Protein AF-A0AA39E181-F1 (afdb_monomer)

Solvent-accessible surface area (backbone atoms only — not comparable to full-atom values): 14154 Å² total; per-residue (Å²): 108,72,71,53,55,56,52,51,44,70,76,67,60,62,89,62,74,51,42,81,80,65,65,47,71,63,52,49,54,54,51,50,49,51,33,47,77,70,71,38,46,68,66,57,42,90,81,57,74,79,84,78,76,92,54,98,82,58,49,72,66,55,53,51,51,52,53,50,49,55,51,41,42,53,51,46,31,51,54,56,43,68,35,32,26,71,75,54,27,68,72,47,66,86,56,86,49,40,39,60,54,52,51,54,48,48,64,52,38,52,53,50,52,52,50,50,52,54,49,51,53,49,52,60,70,69,50,70,53,59,88,93,48,72,62,67,66,54,50,50,56,54,50,52,51,50,51,55,36,38,76,74,71,46,76,75,55,62,63,57,52,40,52,48,54,57,69,31,50,37,78,92,42,51,69,58,46,50,58,56,72,72,48,91,73,86,56,53,69,68,55,48,52,53,53,51,51,56,50,53,54,50,55,56,55,72,70,53,78,90,80,84,77,78,83,85,79,80,83,78,84,80,84,80,89,83,78,91,84,82,91,134

Foldseek 3Di:
DVVVVVVVCVVPLDPQAADPLPLLVVSVVSLCVVCVVVVLNCLLPPPDDDLDDDDPPDDPVSVVVSVVNLVSQVVLLVSNLSSHDPVLNVVCVPPSGSNVSVVVSCVPRVVVLVVVLVVLVCCLQPQADDPVDDLLVSLVVSVVSQVVNVSSVNHDDQLRSLVSSLVRYDPVCVVVSVVVVPDPDRDGPVRSSVVSNVVSVVVVVVPDDPPPDDDDDDPDDDDDDDDDDDDD

Mean predicted aligned error: 12.22 Å

Radius of gyration: 36.48 Å; Cα contacts (8 Å, |Δi|>4): 134; chains: 1; bounding box: 120×34×115 Å

Organism: Vitis rotundifolia (NCBI:txid103349)

Sequence (232 aa):
MEGETIKIMNQDLVRLDRFDGSNFTRWQDKVRFLLTALKIFYILDPTLAPLPEPKENDTPQVVAARKKREEDELICRGHILNALSDRLYDLYTNTNSAREIWEALENKYKAEEEGTKKFLISQYIDFKFFDEKPLLPQIHELQVIVNKLKVLKIELPEAFQVGAIVAKLPSSWKGYRKRILHKSEDYSLEEIQKHLRIEEESRSRDKMPTQFQRPIILEVKITTTKRIPEII

InterPro domains:
  IPR061502 Copia/RE1/RE2-like, N-terminal domain [PF14223] (31-207)

pLDDT: mean 84.15, std 18.33, range [35.72, 98.06]

Nearest PDB structures (foldseek):
  7nlg-assembly2_C-2  TM=7.852E-01  e=4.392E-01  Saccharomyces cerevisiae
  7nli-assembly1_B  TM=7.822E-01  e=4.609E-01  Saccharomyces cerevisiae
  8umx-assembly1_B  TM=1.551E-01  e=6.587E+00  Salmonella enterica subsp. enterica serovar Typhimurium

Secondary structure (DSSP, 8-state):
-HHHHHHHHHHHS--PPPB-SS-HHHHHHHHHHHHHHTT-GGGG-TTPPPPPPP-TT--HHHHHHHHHHHHHHHHHHHHHHHTB-HHHHHHHTT---HHHHHHHHIIIIIHHHHHHHHHHHHHHHH----TTS-HHHHHHHHHHHHHHHHHTT-PPPHHHHHHHHHHHS-GGGHHHHHHHHT--PPPPHHHHHHHHHHHHHHHHHHTS---S--------------------

Structure (mmCIF, N/CA/C/O backbone):
data_AF-A0AA39E181-F1
#
_entry.id   AF-A0AA39E181-F1
#
loop_
_atom_site.group_PDB
_atom_site.id
_atom_site.type_symbol
_atom_site.label_atom_id
_atom_site.label_alt_id
_atom_site.label_comp_id
_atom_site.label_asym_id
_atom_site.label_entity_id
_atom_site.label_seq_id
_atom_site.pdbx_PDB_ins_code
_atom_site.Cartn_x
_atom_site.Cartn_y
_atom_site.Cartn_z
_atom_site.occupancy
_atom_site.B_iso_or_equiv
_atom_site.auth_seq_id
_atom_site.auth_comp_id
_atom_site.auth_asym_id
_atom_site.auth_atom_id
_atom_site.pdbx_PDB_model_num
ATOM 1 N N . MET A 1 1 ? 1.487 -16.194 37.791 1.00 42.16 1 MET A N 1
ATOM 2 C CA . MET A 1 1 ? 2.204 -16.336 36.507 1.00 42.16 1 MET A CA 1
ATOM 3 C C . MET A 1 1 ? 1.451 -15.687 35.348 1.00 42.16 1 MET A C 1
ATOM 5 O O . MET A 1 1 ? 2.025 -14.779 34.778 1.00 42.16 1 MET A O 1
ATOM 9 N N . GLU A 1 2 ? 0.179 -16.003 35.054 1.00 40.75 2 GLU A N 1
ATOM 10 C CA . GLU A 1 2 ? -0.572 -15.336 33.954 1.00 40.75 2 GLU A CA 1
ATOM 11 C C . GLU A 1 2 ? -0.627 -13.797 34.056 1.00 40.75 2 GLU A C 1
ATOM 13 O O . GLU A 1 2 ? -0.451 -13.103 33.058 1.00 40.75 2 GLU A O 1
ATOM 18 N N . GLY A 1 3 ? -0.798 -13.244 35.263 1.00 39.47 3 GLY A N 1
ATOM 19 C CA . GLY A 1 3 ? -0.835 -11.789 35.472 1.00 39.47 3 GLY A CA 1
ATOM 20 C C . GLY A 1 3 ? 0.506 -11.069 35.260 1.00 39.47 3 GLY A C 1
ATOM 21 O O . GLY A 1 3 ? 0.514 -9.894 34.902 1.00 39.47 3 GLY A O 1
ATOM 22 N N . GLU A 1 4 ? 1.637 -11.760 35.439 1.00 36.16 4 GLU A N 1
ATOM 23 C CA . GLU A 1 4 ? 2.970 -11.221 35.128 1.00 36.16 4 GLU A CA 1
ATOM 24 C C . GLU A 1 4 ? 3.263 -11.316 33.632 1.00 36.16 4 GLU A C 1
ATOM 26 O O . GLU A 1 4 ? 3.779 -10.363 33.058 1.00 36.16 4 GLU A O 1
ATOM 31 N N . THR A 1 5 ? 2.843 -12.398 32.971 1.00 42.62 5 THR A N 1
ATOM 32 C CA . THR A 1 5 ? 2.970 -12.546 31.514 1.00 42.62 5 THR A CA 1
ATOM 33 C C . THR A 1 5 ? 2.171 -11.470 30.769 1.00 42.62 5 THR A C 1
ATOM 35 O O . THR A 1 5 ? 2.684 -10.871 29.830 1.00 42.62 5 THR A O 1
ATOM 38 N N . ILE A 1 6 ? 0.959 -11.140 31.236 1.00 49.00 6 ILE A N 1
ATOM 39 C CA . ILE A 1 6 ? 0.136 -10.050 30.677 1.00 49.00 6 ILE A CA 1
ATOM 40 C C . ILE A 1 6 ? 0.771 -8.667 30.933 1.00 49.00 6 ILE A C 1
ATOM 42 O O . ILE A 1 6 ? 0.729 -7.797 30.062 1.00 49.00 6 ILE A O 1
ATOM 46 N N . LYS A 1 7 ? 1.401 -8.453 32.099 1.00 47.28 7 LYS A N 1
ATOM 47 C CA . LYS A 1 7 ? 2.113 -7.198 32.416 1.00 47.28 7 LYS A CA 1
ATOM 48 C C . LYS A 1 7 ? 3.359 -6.991 31.554 1.00 47.28 7 LYS A C 1
ATOM 50 O O . LYS A 1 7 ? 3.580 -5.877 31.090 1.00 47.28 7 LYS A O 1
ATOM 55 N N . ILE A 1 8 ? 4.133 -8.052 31.328 1.00 46.06 8 ILE A N 1
ATOM 56 C CA . ILE A 1 8 ? 5.345 -8.022 30.496 1.00 46.06 8 ILE A CA 1
ATOM 57 C C . ILE A 1 8 ? 4.969 -7.819 29.023 1.00 46.06 8 ILE A C 1
ATOM 59 O O . ILE A 1 8 ? 5.587 -7.008 28.340 1.00 46.06 8 ILE A O 1
ATOM 63 N N . MET A 1 9 ? 3.884 -8.447 28.550 1.00 45.81 9 MET A N 1
ATOM 64 C CA . MET A 1 9 ? 3.371 -8.187 27.202 1.00 45.81 9 MET A CA 1
ATOM 65 C C . MET A 1 9 ? 2.967 -6.716 27.024 1.00 45.81 9 MET A C 1
ATOM 67 O O . MET A 1 9 ? 3.319 -6.133 26.015 1.00 45.81 9 MET A O 1
ATOM 71 N N . ASN A 1 10 ? 2.323 -6.059 27.991 1.00 48.97 10 ASN A N 1
ATOM 72 C CA . ASN A 1 10 ? 1.925 -4.650 27.837 1.00 48.97 10 ASN A CA 1
ATOM 73 C C . ASN A 1 10 ? 3.083 -3.629 27.831 1.00 48.97 10 ASN A C 1
ATOM 75 O O . ASN A 1 10 ? 2.898 -2.540 27.291 1.00 48.97 10 ASN A O 1
ATOM 79 N N . GLN A 1 11 ? 4.247 -3.935 28.417 1.00 47.41 11 GLN A N 1
ATOM 80 C CA . GLN A 1 11 ? 5.408 -3.028 28.389 1.00 47.41 11 GLN A CA 1
ATOM 81 C C . GLN A 1 11 ? 6.277 -3.202 27.132 1.00 47.41 11 GLN A C 1
ATOM 83 O O . GLN A 1 11 ? 6.825 -2.209 26.654 1.00 47.41 11 GLN A O 1
ATOM 88 N N . ASP A 1 12 ? 6.326 -4.414 26.562 1.00 45.22 12 ASP A N 1
ATOM 89 C CA . ASP A 1 12 ? 7.155 -4.753 25.391 1.00 45.22 12 ASP A CA 1
ATOM 90 C C . ASP A 1 12 ? 6.357 -5.059 24.106 1.00 45.22 12 ASP A C 1
ATOM 92 O O . ASP A 1 12 ? 6.952 -5.358 23.065 1.00 45.22 12 ASP A O 1
ATOM 96 N N . LEU A 1 13 ? 5.018 -4.972 24.122 1.00 48.22 13 LEU A N 1
ATOM 97 C CA . LEU A 1 13 ? 4.185 -5.027 22.914 1.00 48.22 13 LEU A CA 1
ATOM 98 C C . LEU A 1 13 ? 4.482 -3.791 22.068 1.00 48.22 13 LEU A C 1
ATOM 100 O O . LEU A 1 13 ? 3.847 -2.752 22.216 1.00 48.22 13 LEU A O 1
ATOM 104 N N . VAL A 1 14 ? 5.490 -3.956 21.207 1.00 54.66 14 VAL A N 1
ATOM 105 C CA . VAL A 1 14 ? 5.758 -3.265 19.947 1.00 54.66 14 VAL A CA 1
ATOM 106 C C . VAL A 1 14 ? 5.274 -1.829 19.996 1.00 54.66 14 VAL A C 1
ATOM 108 O O . VAL A 1 14 ? 4.099 -1.576 19.754 1.00 54.66 14 VAL A O 1
ATOM 111 N N . ARG A 1 15 ? 6.181 -0.881 20.255 1.00 62.12 15 ARG A N 1
ATOM 112 C CA . ARG A 1 15 ? 5.928 0.541 20.005 1.00 62.12 15 ARG A CA 1
ATOM 113 C C . ARG A 1 15 ? 5.431 0.659 18.561 1.00 62.12 15 ARG A C 1
ATOM 115 O O . ARG A 1 15 ? 6.224 0.597 17.625 1.00 62.12 15 ARG A O 1
ATOM 122 N N . LEU A 1 16 ? 4.112 0.669 18.386 1.00 69.88 16 LEU A N 1
ATOM 123 C CA . LEU A 1 16 ? 3.495 0.638 17.074 1.00 69.88 16 LEU A CA 1
ATOM 124 C C . LEU A 1 16 ? 3.893 1.940 16.402 1.00 69.88 16 LEU A C 1
ATOM 126 O O . LEU A 1 16 ? 3.717 3.014 16.981 1.00 69.88 16 LEU A O 1
ATOM 130 N N . ASP A 1 17 ? 4.458 1.838 15.202 1.00 79.62 17 ASP A N 1
ATOM 131 C CA . ASP A 1 17 ? 4.679 3.020 14.383 1.00 79.62 17 ASP A CA 1
ATOM 132 C C . ASP A 1 17 ? 3.331 3.726 14.228 1.00 79.62 17 ASP A C 1
ATOM 134 O O . ASP A 1 17 ? 2.338 3.107 13.826 1.00 79.62 17 ASP A O 1
ATOM 138 N N . ARG A 1 18 ? 3.293 5.008 14.595 1.00 90.69 18 ARG A N 1
ATOM 139 C CA . ARG A 1 18 ? 2.082 5.815 14.478 1.00 90.69 18 ARG A CA 1
ATOM 140 C C . ARG A 1 18 ? 1.705 5.944 13.008 1.00 90.69 18 ARG A C 1
ATOM 142 O O . ARG A 1 18 ? 2.554 6.236 12.169 1.00 90.69 18 ARG A O 1
ATOM 149 N N . PHE A 1 19 ? 0.428 5.761 12.706 1.00 93.88 19 PHE A N 1
ATOM 150 C CA . PHE A 1 19 ? -0.098 5.903 11.360 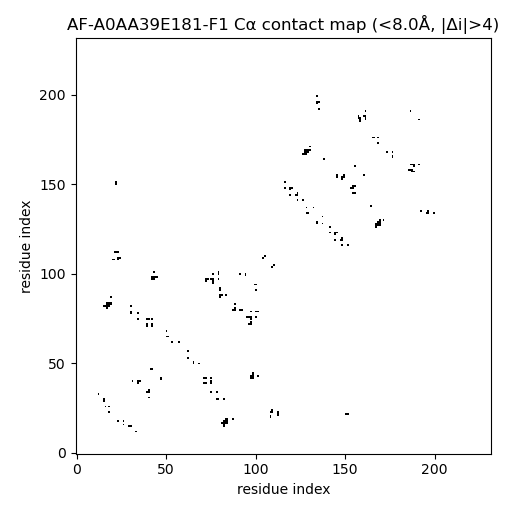1.00 93.88 19 PHE A CA 1
ATOM 151 C C . PHE A 1 19 ? -0.108 7.362 10.923 1.00 93.88 19 PHE A C 1
ATOM 153 O O . PHE A 1 19 ? -0.790 8.204 11.510 1.00 93.88 19 PHE A O 1
ATOM 160 N N . ASP A 1 20 ? 0.623 7.653 9.857 1.00 90.25 20 ASP A N 1
ATOM 161 C CA . ASP A 1 20 ? 0.745 8.980 9.257 1.00 90.25 20 ASP A CA 1
ATOM 162 C C . ASP A 1 20 ? -0.095 9.147 7.977 1.00 90.25 20 ASP A C 1
ATOM 164 O O . ASP A 1 20 ? -0.099 10.219 7.375 1.00 90.25 20 ASP A O 1
ATOM 168 N N . GLY A 1 21 ? -0.831 8.106 7.573 1.00 89.12 21 GLY A N 1
ATOM 169 C CA . GLY A 1 21 ? -1.578 8.052 6.316 1.00 89.12 21 GLY A CA 1
ATOM 170 C C . GLY A 1 21 ? -0.976 7.115 5.265 1.00 89.12 21 GLY A C 1
ATOM 171 O O . GLY A 1 21 ? -1.636 6.840 4.267 1.00 89.12 21 GLY A O 1
ATOM 172 N N . SER A 1 22 ? 0.236 6.591 5.475 1.00 85.69 22 SER A N 1
ATOM 173 C CA . SER A 1 22 ? 0.915 5.698 4.526 1.00 85.69 22 SER A CA 1
ATOM 174 C C . SER A 1 22 ? 0.922 4.237 4.985 1.00 85.69 22 SER A C 1
ATOM 176 O O . SER A 1 22 ? 0.957 3.944 6.177 1.00 85.69 22 SER A O 1
ATOM 178 N N . ASN A 1 23 ? 0.978 3.299 4.030 1.00 85.06 23 ASN A N 1
ATOM 179 C CA . ASN A 1 23 ? 1.068 1.851 4.287 1.00 85.06 23 ASN A CA 1
ATOM 180 C C . ASN A 1 23 ? -0.053 1.321 5.200 1.00 85.06 23 ASN A C 1
ATOM 182 O O . ASN A 1 23 ? 0.207 0.557 6.139 1.00 85.06 23 ASN A O 1
ATOM 186 N N . PHE A 1 24 ? -1.291 1.740 4.928 1.00 91.00 24 PHE A N 1
ATOM 187 C CA . PHE A 1 24 ? -2.456 1.448 5.756 1.00 91.00 24 PHE A CA 1
ATOM 188 C C . PHE A 1 24 ? -2.612 -0.043 6.039 1.00 91.00 24 PHE A C 1
ATOM 190 O O . PHE A 1 24 ? -2.780 -0.410 7.196 1.00 91.00 24 PHE A O 1
ATOM 197 N N . THR A 1 25 ? -2.452 -0.907 5.030 1.00 89.12 25 THR A N 1
ATOM 198 C CA . THR A 1 25 ? -2.600 -2.362 5.212 1.00 89.12 25 THR A CA 1
ATOM 199 C C . THR A 1 25 ? -1.638 -2.896 6.281 1.00 89.12 25 THR A C 1
ATOM 201 O O . THR A 1 25 ? -2.032 -3.649 7.167 1.00 89.12 25 THR A O 1
ATOM 204 N N . ARG A 1 26 ? -0.375 -2.441 6.276 1.00 87.81 26 ARG A N 1
ATOM 205 C CA . ARG A 1 26 ? 0.625 -2.875 7.266 1.00 87.81 26 ARG A CA 1
ATOM 206 C C . ARG A 1 26 ? 0.290 -2.368 8.666 1.00 87.81 26 ARG A C 1
ATOM 208 O O . ARG A 1 26 ? 0.447 -3.110 9.632 1.00 87.81 26 ARG A O 1
ATOM 215 N N . TRP A 1 27 ? -0.088 -1.097 8.787 1.00 92.69 27 TRP A N 1
ATOM 216 C CA . TRP A 1 27 ? -0.489 -0.535 10.075 1.00 92.69 27 TRP A CA 1
ATOM 217 C C . TRP A 1 27 ? -1.713 -1.274 10.628 1.00 92.69 27 TRP A C 1
ATOM 219 O O . TRP A 1 27 ? -1.715 -1.695 11.785 1.00 92.69 27 TRP A O 1
ATOM 229 N N . GLN A 1 28 ? -2.701 -1.513 9.769 1.00 93.38 28 GLN A N 1
ATOM 230 C CA . GLN A 1 28 ? -3.943 -2.185 10.105 1.00 93.38 28 GLN A CA 1
ATOM 231 C C . GLN A 1 28 ? -3.692 -3.602 10.631 1.00 93.38 28 GLN A C 1
ATOM 233 O O . GLN A 1 28 ? -4.223 -3.962 11.681 1.00 93.38 28 GLN A O 1
ATOM 238 N N . ASP A 1 29 ? -2.840 -4.382 9.959 1.00 91.75 29 ASP A N 1
ATOM 239 C CA . ASP A 1 29 ? -2.466 -5.732 10.395 1.00 91.75 29 ASP A CA 1
ATOM 240 C C . ASP A 1 29 ? -1.826 -5.726 11.790 1.00 91.75 29 ASP A C 1
ATOM 242 O O . ASP A 1 29 ? -2.159 -6.559 12.637 1.00 91.75 29 ASP A O 1
ATOM 246 N N . LYS A 1 30 ? -0.941 -4.755 12.063 1.00 92.25 30 LYS A N 1
ATOM 247 C CA . LYS A 1 30 ? -0.288 -4.620 13.372 1.00 92.25 30 LYS A CA 1
ATOM 248 C C . LYS A 1 30 ? -1.292 -4.284 14.485 1.00 92.25 30 LYS A C 1
ATOM 250 O O . LYS A 1 30 ? -1.241 -4.89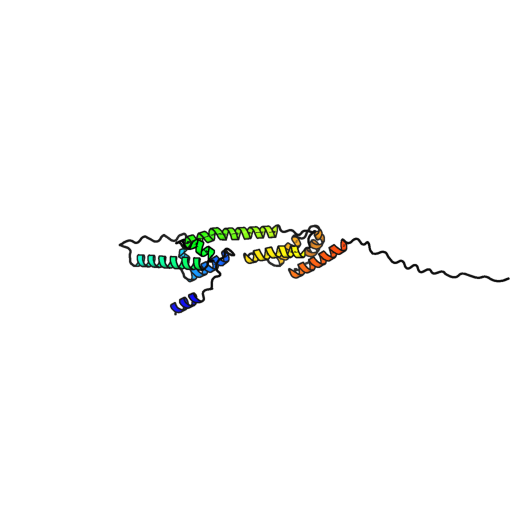9 15.550 1.00 92.25 30 LYS A O 1
ATOM 255 N N . VAL A 1 31 ? -2.211 -3.342 14.253 1.00 94.31 31 VAL A N 1
ATOM 256 C CA . VAL A 1 31 ? -3.240 -2.977 15.247 1.00 94.31 31 VAL A CA 1
ATOM 257 C C . VAL A 1 31 ? -4.227 -4.124 15.447 1.00 94.31 31 VAL A C 1
ATOM 259 O O . VAL A 1 31 ? -4.547 -4.468 16.583 1.00 94.31 31 VAL A O 1
ATOM 262 N N . ARG A 1 32 ? -4.658 -4.784 14.367 1.00 94.56 32 ARG A N 1
ATOM 263 C CA . ARG A 1 32 ? -5.523 -5.968 14.434 1.00 94.56 32 ARG A CA 1
ATOM 264 C C . ARG A 1 32 ? -4.892 -7.078 15.268 1.00 94.56 32 ARG A C 1
ATOM 266 O O . ARG A 1 32 ? -5.574 -7.661 16.112 1.00 94.56 32 ARG A O 1
ATOM 273 N N . PHE A 1 33 ? -3.604 -7.352 15.065 1.00 93.00 33 PHE A N 1
ATOM 274 C CA . PHE A 1 33 ? -2.858 -8.318 15.868 1.00 93.00 33 PHE A CA 1
ATOM 275 C C . PHE A 1 33 ? -2.865 -7.940 17.357 1.00 93.00 33 PHE A C 1
ATOM 277 O O . PHE A 1 33 ? -3.215 -8.778 18.188 1.00 93.00 33 PHE A O 1
ATOM 284 N N . LEU A 1 34 ? -2.573 -6.677 17.691 1.00 93.00 34 LEU A N 1
ATOM 285 C CA . LEU A 1 34 ? -2.600 -6.180 19.071 1.00 93.00 34 LEU A CA 1
ATOM 286 C C . LEU A 1 34 ? -3.983 -6.351 19.722 1.00 93.00 34 LEU A C 1
ATOM 288 O O . LEU A 1 34 ? -4.095 -6.953 20.788 1.00 93.00 34 LEU A O 1
ATOM 292 N N . LEU A 1 35 ? -5.049 -5.877 19.070 1.00 94.88 35 LEU A N 1
ATOM 293 C CA . LEU A 1 35 ? -6.419 -5.981 19.589 1.00 94.88 35 LEU A CA 1
ATOM 294 C C . LEU A 1 35 ? -6.868 -7.443 19.748 1.00 94.88 35 LEU A C 1
ATOM 296 O O . LEU A 1 35 ? -7.619 -7.773 20.668 1.00 94.88 35 LEU A O 1
ATOM 300 N N . THR A 1 36 ? -6.397 -8.332 18.868 1.00 94.19 36 THR A N 1
ATOM 301 C CA . THR A 1 36 ? -6.663 -9.776 18.954 1.00 94.19 36 THR A CA 1
ATOM 302 C C . THR A 1 36 ? -5.933 -10.396 20.144 1.00 94.19 36 THR A C 1
ATOM 304 O O . THR A 1 36 ? -6.542 -11.153 20.898 1.00 94.19 36 THR A O 1
ATOM 307 N N . ALA A 1 37 ? -4.663 -10.039 20.367 1.00 93.12 37 ALA A N 1
ATOM 308 C CA . ALA A 1 37 ? -3.884 -10.499 21.519 1.00 93.12 37 ALA A CA 1
ATOM 309 C C . ALA A 1 37 ? -4.510 -10.055 22.853 1.00 93.12 37 ALA A C 1
ATOM 311 O O . ALA A 1 37 ? -4.530 -10.821 23.816 1.00 93.12 37 ALA A O 1
ATOM 312 N N . LEU A 1 38 ? -5.098 -8.856 22.879 1.00 91.81 38 LEU A N 1
ATOM 313 C CA . LEU A 1 38 ? -5.852 -8.319 24.014 1.00 91.81 38 LEU A CA 1
ATOM 314 C C . LEU A 1 38 ? -7.277 -8.890 24.138 1.00 91.81 38 LEU A C 1
ATOM 316 O O . LEU A 1 38 ? -7.965 -8.591 25.108 1.00 91.81 38 LEU A O 1
ATOM 320 N N . LYS A 1 39 ? -7.722 -9.731 23.192 1.00 95.44 39 LYS A N 1
ATOM 321 C CA . LYS A 1 39 ? -9.073 -10.324 23.128 1.00 95.44 39 LYS A CA 1
ATOM 322 C C . LYS A 1 39 ? -10.215 -9.300 23.043 1.00 95.44 39 LYS A C 1
ATOM 324 O O . LYS A 1 39 ? -11.341 -9.615 23.415 1.00 95.44 39 LYS A O 1
ATOM 329 N N . ILE A 1 40 ? -9.945 -8.114 22.499 1.00 96.44 40 ILE A N 1
ATOM 330 C CA . ILE A 1 40 ? -10.920 -7.018 22.335 1.00 96.44 40 ILE A CA 1
ATOM 331 C C . ILE A 1 40 ? -11.230 -6.701 20.867 1.00 96.44 40 ILE A C 1
ATOM 333 O O . ILE A 1 40 ? -12.053 -5.840 20.586 1.00 96.44 40 ILE A O 1
ATOM 337 N N . PHE A 1 41 ? -10.617 -7.405 19.907 1.00 96.31 41 PHE A N 1
ATOM 338 C CA . PHE A 1 41 ? -10.880 -7.188 18.474 1.00 96.31 41 PHE A CA 1
ATOM 339 C C . PHE A 1 41 ? -12.362 -7.354 18.092 1.00 96.31 41 PHE A C 1
ATOM 341 O O . PHE A 1 41 ? -12.822 -6.721 17.148 1.00 96.31 41 PHE A O 1
ATOM 348 N N . TYR A 1 42 ? -13.121 -8.150 18.853 1.00 96.00 42 TYR A N 1
ATOM 349 C CA . TYR A 1 42 ? -14.560 -8.342 18.651 1.00 96.00 42 TYR A CA 1
ATOM 350 C C . TYR A 1 42 ? -15.376 -7.039 18.743 1.00 96.00 42 TYR A C 1
ATOM 352 O O . TYR A 1 42 ? -16.473 -6.979 18.201 1.00 96.00 42 TYR A O 1
ATOM 360 N N . ILE A 1 43 ? -14.848 -5.994 19.392 1.00 96.38 43 ILE A N 1
ATOM 361 C CA . ILE A 1 43 ? -15.473 -4.665 19.462 1.00 96.38 43 ILE A CA 1
ATOM 362 C C . ILE A 1 43 ? -15.667 -4.051 18.068 1.00 96.38 43 ILE A C 1
ATOM 364 O O . ILE A 1 43 ? -16.624 -3.317 17.835 1.00 96.38 43 ILE A O 1
ATOM 368 N N . LEU A 1 44 ? -14.783 -4.382 17.126 1.00 96.56 44 LEU A N 1
ATOM 369 C CA . LEU A 1 44 ? -14.829 -3.879 15.754 1.00 96.56 44 LEU A CA 1
ATOM 370 C C . LEU A 1 44 ? -15.749 -4.700 14.840 1.00 96.56 44 LEU A C 1
ATOM 372 O O . LEU A 1 44 ? -15.844 -4.401 13.652 1.00 96.56 44 LEU A O 1
ATOM 376 N N . ASP A 1 45 ? -16.404 -5.743 15.358 1.00 94.38 45 ASP A N 1
ATOM 377 C CA . ASP A 1 45 ? -17.302 -6.583 14.572 1.00 94.38 45 ASP A CA 1
ATOM 378 C C . ASP A 1 45 ? -18.563 -5.790 14.166 1.00 94.38 45 ASP A C 1
ATOM 380 O O . ASP A 1 45 ? -19.291 -5.305 15.039 1.00 94.38 45 ASP A O 1
ATOM 384 N N . PRO A 1 46 ? -18.870 -5.664 12.860 1.00 91.19 46 PRO A N 1
ATOM 385 C CA . PRO A 1 46 ? -20.057 -4.946 12.392 1.00 91.19 46 PRO A CA 1
ATOM 386 C C . PRO A 1 46 ? -21.375 -5.609 12.818 1.00 91.19 46 PRO A C 1
ATOM 388 O O . PRO A 1 46 ? -22.425 -4.972 12.783 1.00 91.19 46 PRO A O 1
ATOM 391 N N . THR A 1 47 ? -21.340 -6.882 13.215 1.00 92.12 47 THR A N 1
ATOM 392 C CA . THR A 1 47 ? -22.503 -7.642 13.690 1.00 92.12 47 THR A CA 1
ATOM 393 C C . THR A 1 47 ? -22.675 -7.592 15.207 1.00 92.12 47 THR A C 1
ATOM 395 O O . THR A 1 47 ? -23.627 -8.167 15.741 1.00 92.12 47 THR A O 1
ATOM 398 N N . LEU A 1 48 ? -21.786 -6.890 15.920 1.00 90.88 48 LEU A N 1
ATOM 399 C CA . LEU A 1 48 ? -21.856 -6.773 17.368 1.00 90.88 48 LEU A CA 1
ATOM 400 C C . LEU A 1 48 ? -23.141 -6.046 17.781 1.00 90.88 48 LEU A C 1
ATOM 402 O O . LEU A 1 48 ? -23.338 -4.866 17.488 1.00 90.88 48 LEU A O 1
ATOM 406 N N . ALA A 1 49 ? -24.009 -6.751 18.508 1.00 86.88 49 ALA A N 1
ATOM 407 C CA . ALA A 1 49 ? -25.270 -6.195 18.989 1.00 86.88 49 ALA A CA 1
ATOM 408 C C . ALA A 1 49 ? -25.035 -4.908 19.805 1.00 86.88 49 ALA A C 1
ATOM 410 O O . ALA A 1 49 ? -24.040 -4.836 20.525 1.00 86.88 49 ALA A O 1
ATOM 411 N N . PRO A 1 50 ? -25.921 -3.899 19.765 1.00 82.81 50 PRO A N 1
ATOM 412 C CA . PRO A 1 50 ? -25.806 -2.705 20.606 1.00 82.81 50 PRO A CA 1
ATOM 413 C C . PRO A 1 50 ? -25.755 -3.040 22.101 1.00 82.81 50 PRO A C 1
ATOM 415 O O . PRO A 1 50 ? -26.192 -4.111 22.527 1.00 82.81 50 PRO A O 1
ATOM 418 N N . LEU A 1 51 ? -25.194 -2.141 22.911 1.00 78.75 51 LEU A N 1
ATOM 419 C CA . LEU A 1 51 ? -25.247 -2.292 24.365 1.00 78.75 51 LEU A CA 1
ATOM 420 C C . LEU A 1 51 ? -26.715 -2.192 24.810 1.00 78.75 51 LEU A C 1
ATOM 422 O O . LEU A 1 51 ? -27.362 -1.196 24.491 1.00 78.75 51 LEU A O 1
ATOM 426 N N . PRO A 1 52 ? -27.268 -3.197 25.515 1.00 77.88 52 PRO A N 1
ATOM 427 C CA . PRO A 1 52 ? -28.629 -3.099 26.019 1.00 77.88 52 PRO A CA 1
ATOM 428 C C . PRO A 1 52 ? -28.700 -2.009 27.090 1.00 77.88 52 PRO A C 1
ATOM 430 O O . PRO A 1 52 ? -27.858 -1.975 27.995 1.00 77.88 52 PRO A O 1
ATOM 433 N N . GLU A 1 53 ? -29.720 -1.154 27.013 1.00 84.00 53 GLU A N 1
ATOM 434 C CA . GLU A 1 53 ? -29.958 -0.104 28.007 1.00 84.00 53 GLU A CA 1
ATOM 435 C C . GLU A 1 53 ? -30.093 -0.693 29.421 1.00 84.00 53 GLU A C 1
ATOM 437 O O . GLU A 1 53 ? -30.619 -1.804 29.565 1.00 84.00 53 GLU A O 1
ATOM 442 N N . PRO A 1 54 ? -29.610 0.009 30.464 1.00 86.94 54 PRO A N 1
ATOM 443 C CA . PRO A 1 54 ? -29.802 -0.402 31.849 1.00 86.94 54 PRO A CA 1
ATOM 444 C C . PRO A 1 54 ? -31.277 -0.565 32.204 1.00 86.94 54 PRO A C 1
ATOM 446 O O . PRO A 1 54 ? -32.073 0.349 31.998 1.00 86.94 54 PRO A O 1
ATOM 449 N N . LYS A 1 55 ? -31.632 -1.718 32.776 1.00 88.56 55 LYS A N 1
ATOM 450 C CA . LYS A 1 55 ? -32.972 -1.986 33.311 1.00 88.56 55 LYS A CA 1
ATOM 451 C C . LYS A 1 55 ? -32.884 -2.291 34.800 1.00 88.56 55 LYS A C 1
ATOM 453 O O . LYS A 1 55 ? -31.934 -2.927 35.248 1.00 88.56 55 LYS A O 1
ATOM 458 N N . GLU A 1 56 ? -33.897 -1.883 35.566 1.00 80.38 56 GLU A N 1
ATOM 459 C CA . GLU A 1 56 ? -33.956 -2.127 37.020 1.00 80.38 56 GLU A CA 1
ATOM 460 C C . GLU A 1 56 ? -33.900 -3.617 37.390 1.00 80.38 56 GLU A C 1
ATOM 462 O O . GLU A 1 56 ? -33.445 -3.969 38.474 1.00 80.38 56 GLU A O 1
ATOM 467 N N . ASN A 1 57 ? -34.338 -4.498 36.489 1.00 88.31 57 ASN A N 1
ATOM 468 C CA . ASN A 1 57 ? -34.370 -5.946 36.677 1.00 88.31 57 ASN A CA 1
ATOM 469 C C . ASN A 1 57 ? -33.217 -6.690 35.979 1.00 88.31 57 ASN A C 1
ATOM 471 O O . ASN A 1 57 ? -33.300 -7.910 35.810 1.00 88.31 57 ASN A O 1
ATOM 475 N N . ASP A 1 58 ? -32.161 -5.987 35.556 1.00 89.38 58 ASP A N 1
ATOM 476 C CA . ASP A 1 58 ? -30.977 -6.628 34.985 1.00 89.38 58 ASP A CA 1
ATOM 477 C C . ASP A 1 58 ? -30.329 -7.569 36.006 1.00 89.38 58 ASP A C 1
ATOM 479 O O . ASP A 1 58 ? -30.099 -7.224 37.168 1.00 89.38 58 ASP A O 1
ATOM 483 N N . THR A 1 59 ? -29.982 -8.776 35.563 1.00 90.56 59 THR A N 1
ATOM 484 C CA . THR A 1 59 ? -29.230 -9.694 36.415 1.00 90.56 59 THR A CA 1
ATOM 485 C C . THR A 1 59 ? -27.800 -9.175 36.622 1.00 90.56 59 THR A C 1
ATOM 487 O O . THR A 1 59 ? -27.257 -8.484 35.750 1.00 90.56 59 THR A O 1
ATOM 490 N N . PRO A 1 60 ? -27.119 -9.546 37.724 1.00 90.56 60 PRO A N 1
ATOM 491 C CA . PRO A 1 60 ? -25.721 -9.169 37.944 1.00 90.56 60 PRO A CA 1
ATOM 492 C C . PRO A 1 60 ? -24.794 -9.529 36.772 1.00 90.56 60 PRO A C 1
ATOM 494 O O . PRO A 1 60 ? -23.839 -8.810 36.489 1.00 90.56 60 PRO A O 1
ATOM 497 N N . GLN A 1 61 ? -25.092 -10.618 36.054 1.00 89.19 61 GLN A N 1
ATOM 498 C CA . GLN A 1 61 ? -24.351 -11.045 34.868 1.00 89.19 61 GLN A CA 1
ATOM 499 C C . GLN A 1 61 ? -24.509 -10.062 33.700 1.00 89.19 61 GLN A C 1
ATOM 501 O O . GLN A 1 61 ? -23.523 -9.767 33.028 1.00 89.19 61 GLN A O 1
ATOM 506 N N . VAL A 1 62 ? -25.717 -9.532 33.472 1.00 88.25 62 VAL A N 1
ATOM 507 C CA . VAL A 1 62 ? -25.977 -8.531 32.421 1.00 88.25 62 VAL A CA 1
ATOM 508 C C . VAL A 1 62 ? -25.251 -7.225 32.740 1.00 88.25 62 VAL A C 1
ATOM 510 O O . VAL A 1 62 ? -24.584 -6.669 31.869 1.00 88.25 62 VAL A O 1
ATOM 513 N N . VAL A 1 63 ? -25.301 -6.777 33.998 1.00 89.88 63 VAL A N 1
ATOM 514 C CA . VAL A 1 63 ? -24.587 -5.571 34.449 1.00 89.88 63 VAL A CA 1
ATOM 515 C C . VAL A 1 63 ? -23.071 -5.730 34.284 1.00 89.88 63 VAL A C 1
ATOM 517 O O . VAL A 1 63 ? -22.412 -4.837 33.751 1.00 89.88 63 VAL A O 1
ATOM 520 N N . ALA A 1 64 ? -22.510 -6.876 34.684 1.00 91.06 64 ALA A N 1
ATOM 521 C CA . ALA A 1 64 ? -21.082 -7.155 34.535 1.00 91.06 64 ALA A CA 1
ATOM 522 C C . ALA A 1 64 ? -20.649 -7.226 33.061 1.00 91.06 64 ALA A C 1
ATOM 524 O O . ALA A 1 64 ? -19.602 -6.688 32.703 1.00 91.06 64 ALA A O 1
ATOM 525 N N . ALA A 1 65 ? -21.457 -7.850 32.197 1.00 90.31 65 ALA A N 1
ATOM 526 C CA . ALA A 1 65 ? -21.188 -7.915 30.763 1.00 90.31 65 ALA A CA 1
ATOM 527 C C . ALA A 1 65 ? -21.232 -6.528 30.101 1.00 90.31 65 ALA A C 1
ATOM 529 O O . ALA A 1 65 ? -20.357 -6.219 29.293 1.00 90.31 65 ALA A O 1
ATOM 530 N N . ARG A 1 66 ? -22.203 -5.680 30.476 1.00 91.50 66 ARG A N 1
ATOM 531 C CA . ARG A 1 66 ? -22.295 -4.284 30.017 1.00 91.50 66 ARG A CA 1
ATOM 532 C C . ARG A 1 66 ? -21.038 -3.505 30.396 1.00 91.50 66 ARG A C 1
ATOM 534 O O . ARG A 1 66 ? -20.375 -2.973 29.514 1.00 91.50 66 ARG A O 1
ATOM 541 N N . LYS A 1 67 ? -20.668 -3.524 31.681 1.00 92.12 67 LYS A N 1
ATOM 542 C CA . LYS A 1 67 ? -19.481 -2.825 32.189 1.00 92.12 67 LYS A CA 1
ATOM 543 C C . LYS A 1 67 ? -18.200 -3.292 31.498 1.00 92.12 67 LYS A C 1
ATOM 545 O O . LYS A 1 67 ? -17.408 -2.472 31.052 1.00 92.12 67 LYS A O 1
ATOM 550 N N . LYS A 1 68 ? -18.019 -4.609 31.355 1.00 93.19 68 LYS A N 1
ATOM 551 C CA . LYS A 1 68 ? -16.868 -5.170 30.639 1.00 93.19 68 LYS A CA 1
ATOM 552 C C . LYS A 1 68 ? -16.804 -4.660 29.201 1.00 93.19 68 LYS A C 1
ATOM 554 O O . LYS A 1 68 ? -15.733 -4.329 28.714 1.00 93.19 68 LYS A O 1
ATOM 559 N N . ARG A 1 69 ? -17.942 -4.601 28.511 1.00 92.81 69 ARG A N 1
ATOM 560 C CA . ARG A 1 69 ? -17.973 -4.136 27.127 1.00 92.81 69 ARG A CA 1
ATOM 561 C C . ARG A 1 69 ? -17.696 -2.635 27.007 1.00 92.81 69 ARG A C 1
ATOM 563 O O . ARG A 1 69 ? -17.028 -2.239 26.062 1.00 92.81 69 ARG A O 1
ATOM 570 N N . GLU A 1 70 ? -18.163 -1.819 27.947 1.00 93.44 70 GLU A N 1
ATOM 571 C CA . GLU A 1 70 ? -17.799 -0.395 28.021 1.00 93.44 70 GLU A CA 1
ATOM 572 C C . GLU A 1 70 ? -16.286 -0.208 28.238 1.00 93.44 70 GLU A C 1
ATOM 574 O O . GLU A 1 70 ? -15.665 0.637 27.592 1.00 93.44 70 GLU A O 1
ATOM 579 N N . GLU A 1 71 ? -15.673 -1.030 29.097 1.00 94.81 71 GLU A N 1
ATOM 580 C CA . GLU A 1 71 ? -14.220 -1.049 29.312 1.00 94.81 71 GLU A CA 1
ATOM 581 C C . GLU A 1 71 ? -13.460 -1.497 28.051 1.00 94.81 71 GLU A C 1
ATOM 583 O O . GLU A 1 71 ? -12.519 -0.822 27.629 1.00 94.81 71 GLU A O 1
ATOM 588 N N . ASP A 1 72 ? -13.889 -2.588 27.409 1.00 95.56 72 ASP A N 1
ATOM 589 C CA . ASP A 1 72 ? -13.279 -3.102 26.178 1.00 95.56 72 ASP A CA 1
ATOM 590 C C . ASP A 1 72 ? -13.398 -2.090 25.018 1.00 95.56 72 ASP A C 1
ATOM 592 O O . ASP A 1 72 ? -12.437 -1.913 24.267 1.00 95.56 72 ASP A O 1
ATOM 596 N N . GLU A 1 73 ? -14.528 -1.378 24.893 1.00 95.88 73 GLU A N 1
ATOM 597 C CA . GLU A 1 73 ? -14.726 -0.288 23.922 1.00 95.88 73 GLU A CA 1
ATOM 598 C C . GLU A 1 73 ? -13.721 0.846 24.155 1.00 95.88 73 GLU A C 1
ATOM 600 O O . GLU A 1 73 ? -13.029 1.275 23.226 1.00 95.88 73 GLU A O 1
ATOM 605 N N . LEU A 1 74 ? -13.592 1.301 25.407 1.00 95.06 74 LEU A N 1
ATOM 606 C CA . LEU A 1 74 ? -12.667 2.368 25.784 1.00 95.06 74 LEU A CA 1
ATOM 607 C C . LEU A 1 74 ? -11.213 1.984 25.481 1.00 95.06 74 LEU A C 1
ATOM 609 O O . LEU A 1 74 ? -10.467 2.790 24.917 1.00 95.06 74 LEU A O 1
ATOM 613 N N . ILE A 1 75 ? -10.816 0.757 25.827 1.00 94.75 75 ILE A N 1
ATOM 614 C CA . ILE A 1 75 ? -9.464 0.237 25.590 1.00 94.75 75 ILE A CA 1
ATOM 615 C C . ILE A 1 75 ? -9.209 0.085 24.085 1.00 94.75 75 ILE A C 1
ATOM 617 O O . ILE A 1 75 ? -8.169 0.527 23.593 1.00 94.75 75 ILE A O 1
ATOM 621 N N . CYS A 1 76 ? -10.157 -0.484 23.334 1.00 96.12 76 CYS A N 1
ATOM 622 C CA . CYS A 1 76 ? -10.044 -0.660 21.887 1.00 96.12 76 CYS A CA 1
ATOM 623 C C . CYS A 1 76 ? -9.865 0.689 21.179 1.00 96.12 76 CYS A C 1
ATOM 625 O O . CYS A 1 76 ? -8.891 0.884 20.444 1.00 96.12 76 CYS A O 1
ATOM 627 N N . ARG A 1 77 ? -10.741 1.654 21.482 1.00 96.94 77 ARG A N 1
ATOM 628 C CA . ARG A 1 77 ? -10.645 3.028 20.980 1.00 96.94 77 ARG A CA 1
ATOM 629 C C . ARG A 1 77 ? -9.309 3.668 21.354 1.00 96.94 77 ARG A C 1
ATOM 631 O O . ARG A 1 77 ? -8.661 4.267 20.498 1.00 96.94 77 ARG A O 1
ATOM 638 N N . GLY A 1 78 ? -8.878 3.517 22.607 1.00 95.00 78 GLY A N 1
ATOM 639 C CA . GLY A 1 78 ? -7.606 4.046 23.097 1.00 95.00 78 GLY A CA 1
ATOM 640 C C . GLY A 1 78 ? -6.400 3.512 22.322 1.00 95.00 78 GLY A C 1
ATOM 641 O O . GLY A 1 78 ? -5.528 4.289 21.938 1.00 95.00 78 GLY A O 1
ATOM 642 N N . HIS A 1 79 ? -6.357 2.210 22.029 1.00 94.44 79 HIS A N 1
ATOM 643 C CA . HIS A 1 79 ? -5.278 1.618 21.231 1.00 94.44 79 HIS A CA 1
ATOM 644 C C . HIS A 1 79 ? -5.280 2.092 19.781 1.00 94.44 79 HIS A C 1
ATOM 646 O O . HIS A 1 79 ? -4.208 2.387 19.254 1.00 94.44 79 HIS A O 1
ATOM 652 N N . ILE A 1 80 ? -6.456 2.194 19.150 1.00 96.00 80 ILE A N 1
ATOM 653 C CA . ILE A 1 80 ? -6.566 2.718 17.783 1.00 96.00 80 ILE A CA 1
ATOM 654 C C . ILE A 1 80 ? -6.030 4.146 17.746 1.00 96.00 80 ILE A C 1
ATOM 656 O O . ILE A 1 80 ? -5.111 4.415 16.980 1.00 96.00 80 ILE A O 1
ATOM 660 N N . LEU A 1 81 ? -6.538 5.029 18.612 1.00 95.81 81 LEU A N 1
ATOM 661 C CA . LEU A 1 81 ? -6.130 6.433 18.668 1.00 95.81 81 LEU A CA 1
ATOM 662 C C . LEU A 1 81 ? -4.631 6.590 18.960 1.00 95.81 81 LEU A C 1
ATOM 664 O O . LEU A 1 81 ? -3.947 7.322 18.254 1.00 95.81 81 LEU A O 1
ATOM 668 N N . ASN A 1 82 ? -4.084 5.860 19.936 1.00 93.56 82 ASN A N 1
ATOM 669 C CA . ASN A 1 82 ? -2.654 5.922 20.268 1.00 93.56 82 ASN A CA 1
ATOM 670 C C . ASN A 1 82 ? -1.738 5.446 19.131 1.00 93.56 82 ASN A C 1
ATOM 672 O O . ASN A 1 82 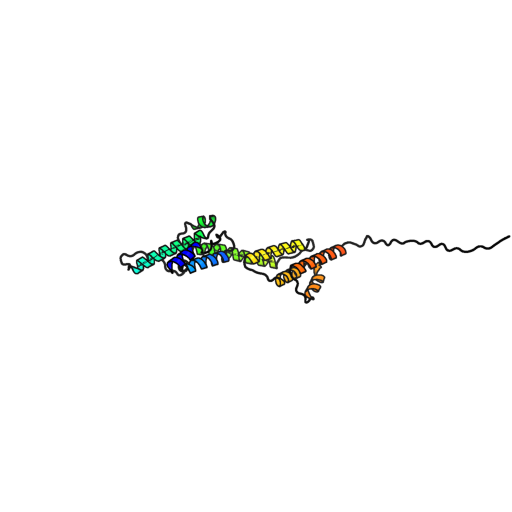? -0.566 5.826 19.082 1.00 93.56 82 ASN A O 1
ATOM 676 N N . ALA A 1 83 ? -2.260 4.612 18.230 1.00 94.75 83 ALA A N 1
ATOM 677 C CA . ALA A 1 83 ? -1.553 4.152 17.045 1.00 94.75 83 ALA A CA 1
ATOM 678 C C . ALA A 1 83 ? -1.678 5.125 15.860 1.00 94.75 83 ALA A C 1
ATOM 680 O O . ALA A 1 83 ? -1.168 4.814 14.785 1.00 94.75 83 ALA A O 1
ATOM 681 N N . LEU A 1 84 ? -2.326 6.282 16.021 1.00 95.88 84 LEU A N 1
ATOM 682 C CA . LEU A 1 84 ? -2.412 7.342 15.017 1.00 95.88 84 LEU A CA 1
ATOM 683 C C . LEU A 1 84 ? -1.340 8.419 15.236 1.00 95.88 84 LEU A C 1
ATOM 685 O O . LEU A 1 84 ? -0.827 8.618 16.336 1.00 95.88 84 LEU A O 1
ATOM 689 N N . SER A 1 85 ? -0.993 9.133 14.166 1.00 95.69 85 SER A N 1
ATOM 690 C CA . SER A 1 85 ? -0.271 10.408 14.252 1.00 95.69 85 SER A CA 1
ATOM 691 C C . SER A 1 85 ? -1.120 11.468 14.956 1.00 95.69 85 SER A C 1
ATOM 693 O O . SER A 1 85 ? -2.345 11.392 14.923 1.00 95.69 85 SER A O 1
ATOM 695 N N . ASP A 1 86 ? -0.484 12.491 15.533 1.00 95.94 86 ASP A N 1
ATOM 696 C CA . ASP A 1 86 ? -1.179 13.518 16.328 1.00 95.94 86 ASP A CA 1
ATOM 697 C C . ASP A 1 86 ? -2.307 14.195 15.529 1.00 95.94 86 ASP A C 1
ATOM 699 O O . ASP A 1 86 ? -3.434 14.314 15.997 1.00 95.94 86 ASP A O 1
ATOM 703 N N . ARG A 1 87 ? -2.059 14.503 14.249 1.00 96.31 87 ARG A N 1
ATOM 704 C CA . ARG A 1 87 ? -3.079 15.060 13.347 1.00 96.31 87 ARG A CA 1
ATOM 705 C C . ARG A 1 87 ? -4.312 14.156 13.209 1.00 96.31 87 ARG A C 1
ATOM 707 O O . ARG A 1 87 ? -5.432 14.654 13.122 1.00 96.31 87 ARG A O 1
ATOM 714 N N . LEU A 1 88 ? -4.114 12.844 13.073 1.00 96.12 88 LEU A N 1
ATOM 715 C CA . LEU A 1 88 ? -5.219 11.895 12.918 1.00 96.12 88 LEU A CA 1
ATOM 716 C C . LEU A 1 88 ? -5.891 11.606 14.261 1.00 96.12 88 LEU A C 1
ATOM 718 O O . LEU A 1 88 ? -7.108 11.452 14.297 1.00 96.12 88 LEU A O 1
ATOM 722 N N . TYR A 1 89 ? -5.127 11.593 15.351 1.00 96.12 89 TYR A N 1
ATOM 723 C CA . TYR A 1 89 ? -5.662 11.528 16.704 1.00 96.12 89 TYR A CA 1
ATOM 724 C C . TYR A 1 89 ? -6.663 12.665 16.932 1.00 96.12 89 TYR A C 1
ATOM 726 O O . TYR A 1 89 ? -7.817 12.400 17.257 1.00 96.12 89 TYR A O 1
ATOM 734 N N . ASP A 1 90 ? -6.263 13.912 16.672 1.00 96.69 90 ASP A N 1
ATOM 735 C CA . ASP A 1 90 ? -7.112 15.092 16.872 1.00 96.69 90 ASP A CA 1
ATOM 736 C C . ASP A 1 90 ? -8.382 15.052 16.012 1.00 96.69 90 ASP A C 1
ATOM 738 O O . ASP A 1 90 ? -9.452 15.474 16.450 1.00 96.69 90 ASP A O 1
ATOM 742 N N . LEU A 1 91 ? -8.289 14.496 14.799 1.00 96.31 91 LEU A N 1
ATOM 743 C CA . LEU A 1 91 ? -9.434 14.330 13.903 1.00 96.31 91 LEU A CA 1
ATOM 744 C C . LEU A 1 91 ? -10.473 13.341 14.453 1.00 96.31 91 LEU A C 1
ATOM 746 O O . LEU A 1 91 ? -11.671 13.563 14.290 1.00 96.31 91 LEU A O 1
ATOM 750 N N . TYR A 1 92 ? -10.026 12.256 15.090 1.00 96.56 92 TYR A N 1
ATOM 751 C CA . TYR A 1 92 ? -10.897 11.162 15.529 1.00 96.56 92 TYR A CA 1
ATOM 752 C C . TYR A 1 92 ? -11.181 11.148 17.037 1.00 96.56 92 TYR A C 1
ATOM 754 O O . TYR A 1 92 ? -12.064 10.412 17.471 1.00 96.56 92 TYR A O 1
ATOM 762 N N . THR A 1 93 ? -10.509 11.975 17.845 1.00 94.88 93 THR A N 1
ATOM 763 C CA . THR A 1 93 ? -10.628 11.968 19.315 1.00 94.88 93 THR A CA 1
ATOM 764 C C . THR A 1 93 ? -12.063 12.183 19.809 1.00 94.88 93 THR A C 1
ATOM 766 O O . THR A 1 93 ? -12.459 11.610 20.815 1.00 94.88 93 THR A O 1
ATOM 769 N N . ASN A 1 94 ? -12.900 12.925 19.081 1.00 94.56 94 ASN A N 1
ATOM 770 C CA . ASN A 1 94 ? -14.296 13.154 19.477 1.00 94.56 94 ASN A CA 1
ATOM 771 C C . ASN A 1 94 ? -15.265 12.048 19.016 1.00 94.56 94 ASN A C 1
ATOM 773 O O . ASN A 1 94 ? -16.454 12.113 19.314 1.00 94.56 94 ASN A O 1
ATOM 777 N N . THR A 1 95 ? -14.780 11.036 18.291 1.00 94.88 95 THR A N 1
ATOM 778 C CA . THR A 1 95 ? -15.585 9.874 17.890 1.00 94.88 95 THR A CA 1
ATOM 779 C C . THR A 1 95 ? -15.592 8.866 19.033 1.00 94.88 95 THR A C 1
ATOM 781 O O . THR A 1 95 ? -14.531 8.415 19.467 1.00 94.88 95 THR A O 1
ATOM 784 N N . ASN A 1 96 ? -16.774 8.523 19.548 1.00 90.56 96 ASN A N 1
ATOM 785 C CA . ASN A 1 96 ? -16.899 7.662 20.729 1.00 90.56 96 ASN A CA 1
ATOM 786 C C . ASN A 1 96 ? -16.781 6.171 20.407 1.00 90.56 96 ASN A C 1
ATOM 788 O O . ASN A 1 96 ? -16.352 5.409 21.268 1.00 90.56 96 ASN A O 1
ATOM 792 N N . SER A 1 97 ? -17.133 5.759 19.187 1.00 94.31 97 SER A N 1
ATOM 793 C CA . SER A 1 97 ? -17.068 4.357 18.783 1.00 94.31 97 SER A CA 1
ATOM 794 C C . SER A 1 97 ? -15.715 4.011 18.162 1.00 94.31 97 SER A C 1
ATOM 796 O O . SER A 1 97 ? -15.294 4.618 17.175 1.00 94.31 97 SER A O 1
ATOM 798 N N . ALA A 1 98 ? -15.057 2.981 18.695 1.00 96.31 98 ALA A N 1
ATOM 799 C CA . ALA A 1 98 ? -13.856 2.389 18.113 1.00 96.31 98 ALA A CA 1
ATOM 800 C C . ALA A 1 98 ? -14.114 1.891 16.681 1.00 96.31 98 ALA A C 1
ATOM 802 O O . ALA A 1 98 ? -13.282 2.088 15.792 1.00 96.31 98 ALA A O 1
ATOM 803 N N . ARG A 1 99 ? -15.291 1.292 16.454 1.00 96.00 99 ARG A N 1
ATOM 804 C CA . ARG A 1 99 ? -15.721 0.783 15.146 1.00 96.00 99 ARG A CA 1
ATOM 805 C C . ARG A 1 99 ? -15.860 1.901 14.118 1.00 96.00 99 ARG A C 1
ATOM 807 O O . ARG A 1 99 ? -15.353 1.756 13.013 1.00 96.00 99 ARG A O 1
ATOM 814 N N . GLU A 1 100 ? -16.484 3.021 14.477 1.00 96.31 100 GLU A N 1
ATOM 815 C CA . GLU A 1 100 ? -16.639 4.158 13.554 1.00 96.31 100 GLU A CA 1
ATOM 816 C C . GLU A 1 100 ? -15.284 4.726 13.111 1.00 96.31 100 GLU A C 1
ATOM 818 O O . GLU A 1 100 ? -15.085 4.997 11.926 1.00 96.31 100 GLU A O 1
ATOM 823 N N . ILE A 1 101 ? -14.324 4.849 14.038 1.00 97.50 101 ILE A N 1
ATOM 824 C CA . ILE A 1 101 ? -12.955 5.274 13.706 1.00 97.50 101 ILE A CA 1
ATOM 825 C C . ILE A 1 101 ? -12.307 4.260 12.758 1.00 97.50 101 ILE A C 1
ATOM 827 O O . ILE A 1 101 ? -11.726 4.643 11.741 1.00 97.50 101 ILE A O 1
ATOM 831 N N . TRP A 1 102 ? -12.410 2.969 13.076 1.00 97.25 102 TRP A N 1
ATOM 832 C CA . TRP A 1 102 ? -11.838 1.897 12.266 1.00 97.25 102 TRP A CA 1
ATOM 833 C C . TRP A 1 102 ? -12.390 1.891 10.835 1.00 97.25 102 TRP A C 1
ATOM 835 O O . TRP A 1 102 ? -11.615 1.889 9.879 1.00 97.25 102 TRP A O 1
ATOM 845 N N . GLU A 1 103 ? -13.712 1.973 10.679 1.00 96.19 103 GLU A N 1
ATOM 846 C CA . GLU A 1 103 ? -14.391 2.008 9.379 1.00 96.19 103 GLU A CA 1
ATOM 847 C C . GLU A 1 103 ? -14.031 3.260 8.574 1.00 96.19 103 GLU A C 1
ATOM 849 O O . GLU A 1 103 ? -13.779 3.174 7.370 1.00 96.19 103 GLU A O 1
ATOM 854 N N . ALA A 1 104 ? -13.959 4.429 9.216 1.00 95.50 104 ALA A N 1
ATOM 855 C CA . ALA A 1 104 ? -13.553 5.664 8.549 1.00 95.50 104 ALA A CA 1
ATOM 856 C C . ALA A 1 104 ? -12.119 5.569 8.000 1.00 95.50 104 ALA A C 1
ATOM 858 O O . ALA A 1 104 ? -11.851 5.980 6.865 1.00 95.50 104 ALA A O 1
ATOM 859 N N . LEU A 1 105 ? -11.204 4.988 8.783 1.00 95.81 105 LEU A N 1
ATOM 860 C CA . LEU A 1 105 ? -9.826 4.748 8.365 1.00 95.81 105 LEU A CA 1
ATOM 861 C C . LEU A 1 105 ? -9.755 3.738 7.211 1.00 95.81 105 LEU A C 1
ATOM 863 O O . LEU A 1 105 ? -9.075 4.006 6.220 1.00 95.81 105 LEU A O 1
ATOM 867 N N . GLU A 1 106 ? -10.484 2.621 7.297 1.00 94.50 106 GLU A N 1
ATOM 868 C CA . GL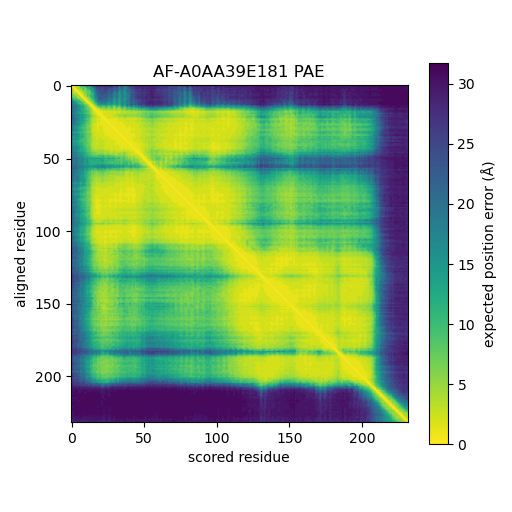U A 1 106 ? -10.551 1.628 6.219 1.00 94.50 106 GLU A CA 1
ATOM 869 C C . GLU A 1 106 ? -11.068 2.231 4.918 1.00 94.50 106 GLU A C 1
ATOM 871 O O . GLU A 1 106 ? -10.415 2.110 3.881 1.00 94.50 106 GLU A O 1
ATOM 876 N N . ASN A 1 107 ? -12.207 2.918 4.966 1.00 92.94 107 ASN A N 1
ATOM 877 C CA . ASN A 1 107 ? -12.846 3.472 3.778 1.00 92.94 107 ASN A CA 1
ATOM 878 C C . ASN A 1 107 ? -11.949 4.484 3.064 1.00 92.94 107 ASN A C 1
ATOM 880 O O . ASN A 1 107 ? -11.868 4.485 1.835 1.00 92.94 107 ASN A O 1
ATOM 884 N N . LYS A 1 108 ? -11.248 5.326 3.827 1.00 92.44 108 LYS A N 1
ATOM 885 C CA . LYS A 1 108 ? -10.369 6.346 3.262 1.00 92.44 108 LYS A CA 1
ATOM 886 C C . LYS A 1 108 ? -9.066 5.749 2.738 1.00 92.44 108 LYS A C 1
ATOM 888 O O . LYS A 1 108 ? -8.742 5.877 1.560 1.00 92.44 108 LYS A O 1
ATOM 893 N N . TYR A 1 109 ? -8.312 5.084 3.605 1.00 92.81 109 TYR A N 1
ATOM 894 C CA . TYR A 1 109 ? -6.914 4.780 3.318 1.00 92.81 109 TYR A CA 1
ATOM 895 C C . TYR A 1 109 ? -6.719 3.476 2.548 1.00 92.81 109 TYR A C 1
ATOM 897 O O . TYR A 1 109 ? -5.745 3.348 1.807 1.00 92.81 109 TYR A O 1
ATOM 905 N N . LYS A 1 110 ? -7.653 2.522 2.641 1.00 88.38 110 LYS A N 1
ATOM 906 C CA . LYS A 1 110 ? -7.593 1.296 1.832 1.00 88.38 110 LYS A CA 1
ATOM 907 C C . LYS A 1 110 ? -7.844 1.596 0.355 1.00 88.38 110 LYS A C 1
ATOM 909 O O . LYS A 1 110 ? -7.136 1.076 -0.504 1.00 88.38 110 LYS A O 1
ATOM 914 N N . ALA A 1 111 ? -8.814 2.464 0.062 1.00 86.19 111 ALA A N 1
ATOM 915 C CA . ALA A 1 111 ? -9.112 2.896 -1.300 1.00 86.19 111 ALA A CA 1
ATOM 916 C C . ALA A 1 111 ? -7.970 3.734 -1.900 1.00 86.19 111 ALA A C 1
ATOM 918 O O . ALA A 1 111 ? -7.574 3.495 -3.041 1.00 86.19 111 ALA A O 1
ATOM 919 N N . GLU A 1 112 ? -7.404 4.671 -1.130 1.00 89.25 112 GLU A N 1
ATOM 920 C CA . GLU A 1 112 ? -6.248 5.476 -1.549 1.00 89.25 112 GLU A CA 1
ATOM 921 C C . GLU A 1 112 ? -5.002 4.612 -1.810 1.00 89.25 112 GLU A C 1
ATOM 923 O O . GLU A 1 112 ? -4.335 4.781 -2.837 1.00 89.25 112 GLU A O 1
ATOM 928 N N . GLU A 1 113 ? -4.695 3.653 -0.929 1.00 88.19 113 GLU A N 1
ATOM 929 C CA . GLU A 1 113 ? -3.559 2.743 -1.113 1.00 88.19 113 GLU A CA 1
ATOM 930 C C . GLU A 1 113 ? -3.745 1.871 -2.365 1.00 88.19 113 GLU A C 1
ATOM 932 O O . GLU A 1 113 ? -2.821 1.739 -3.170 1.00 88.19 113 GLU A O 1
ATOM 937 N N . GLU A 1 114 ? -4.946 1.328 -2.578 1.00 86.69 114 GLU A N 1
ATOM 938 C CA . GLU A 1 114 ? -5.262 0.524 -3.762 1.00 86.69 114 GLU A CA 1
ATOM 939 C C . GLU A 1 114 ? -5.215 1.354 -5.055 1.00 86.69 114 GLU A C 1
ATOM 941 O O . GLU A 1 114 ? -4.674 0.909 -6.070 1.00 86.69 114 GLU A O 1
ATOM 946 N N . GLY A 1 115 ? -5.716 2.591 -5.022 1.00 88.25 115 GLY A N 1
ATOM 947 C CA . GLY A 1 115 ? -5.595 3.538 -6.131 1.00 88.25 115 GLY A CA 1
ATOM 948 C C . GLY A 1 115 ? -4.133 3.847 -6.464 1.00 88.25 115 GLY A C 1
ATOM 949 O O . GLY A 1 115 ? -3.740 3.822 -7.631 1.00 88.25 115 GLY A O 1
ATOM 950 N N . THR A 1 116 ? -3.304 4.046 -5.437 1.00 91.00 116 THR A N 1
ATOM 951 C CA . THR A 1 116 ? -1.863 4.292 -5.583 1.00 91.00 116 THR A CA 1
ATOM 952 C C . THR A 1 116 ? -1.143 3.082 -6.179 1.00 91.00 116 THR A C 1
ATOM 954 O O . THR A 1 116 ? -0.337 3.241 -7.099 1.00 91.00 116 THR A O 1
ATOM 957 N N . LYS A 1 117 ? -1.459 1.864 -5.714 1.00 92.00 117 LYS A N 1
ATOM 958 C CA . LYS A 1 117 ? -0.932 0.609 -6.277 1.00 92.00 117 LYS A CA 1
ATOM 959 C C . LYS A 1 117 ? -1.260 0.503 -7.764 1.00 92.00 117 LYS A C 1
ATOM 961 O O . LYS A 1 117 ? -0.350 0.347 -8.576 1.00 92.00 117 LYS A O 1
ATOM 966 N N . LYS A 1 118 ? -2.536 0.655 -8.134 1.00 93.81 118 LYS A N 1
ATOM 967 C CA . LYS A 1 118 ? -2.990 0.599 -9.535 1.00 93.81 118 LYS A CA 1
ATOM 968 C C . LYS A 1 118 ? -2.300 1.646 -10.406 1.00 93.81 118 LYS A C 1
ATOM 970 O O . LYS A 1 118 ? -1.837 1.317 -11.496 1.00 93.81 118 LYS A O 1
ATOM 975 N N . PHE A 1 119 ? -2.181 2.878 -9.913 1.00 95.38 119 PHE A N 1
ATOM 976 C CA . PHE A 1 119 ? -1.493 3.952 -10.623 1.00 95.38 119 PHE A CA 1
ATOM 977 C C . PHE A 1 119 ? -0.017 3.621 -10.882 1.00 95.38 119 PHE A C 1
ATOM 979 O O . PHE A 1 119 ? 0.441 3.735 -12.016 1.00 95.38 119 PHE A O 1
ATOM 986 N N . LEU A 1 120 ? 0.720 3.158 -9.867 1.00 96.62 120 LEU A N 1
ATOM 987 C CA . LEU A 1 120 ? 2.135 2.798 -10.012 1.00 96.62 120 LEU A CA 1
ATOM 988 C C . LEU A 1 120 ? 2.341 1.592 -10.938 1.00 96.62 120 LEU A C 1
ATOM 990 O O . LEU A 1 120 ? 3.291 1.589 -11.717 1.00 96.62 120 LEU A O 1
ATOM 994 N N . ILE A 1 121 ? 1.452 0.592 -10.890 1.00 96.94 121 ILE A N 1
ATOM 995 C CA . ILE A 1 121 ? 1.475 -0.543 -11.825 1.00 96.94 121 ILE A CA 1
ATOM 996 C C . ILE A 1 121 ? 1.284 -0.043 -13.261 1.00 96.94 121 ILE A C 1
ATOM 998 O O . ILE A 1 121 ? 2.076 -0.401 -14.131 1.00 96.94 121 ILE A O 1
ATOM 1002 N N . SER A 1 122 ? 0.282 0.810 -13.512 1.00 97.50 122 SER A N 1
ATOM 1003 C CA . SER A 1 122 ? 0.065 1.398 -14.843 1.00 97.50 122 SER A CA 1
ATOM 1004 C C . SER A 1 122 ? 1.289 2.191 -15.286 1.00 97.50 122 SER A C 1
ATOM 1006 O O . SER A 1 122 ? 1.819 1.950 -16.363 1.00 97.50 122 SER A O 1
ATOM 1008 N N . GLN A 1 123 ? 1.816 3.058 -14.417 1.00 97.38 123 GLN A N 1
ATOM 1009 C CA . GLN A 1 123 ? 3.010 3.850 -14.702 1.00 97.38 123 GLN A CA 1
ATOM 1010 C C . GLN A 1 123 ? 4.211 2.964 -15.062 1.00 97.38 123 GLN A C 1
ATOM 1012 O O . GLN A 1 123 ? 4.938 3.277 -16.001 1.00 97.38 123 GLN A O 1
ATOM 1017 N N . TYR A 1 124 ? 4.410 1.848 -14.354 1.00 98.06 124 TYR A N 1
ATOM 1018 C CA . TYR A 1 124 ? 5.464 0.881 -14.655 1.00 98.06 124 TYR A CA 1
ATOM 1019 C C . TYR A 1 124 ? 5.254 0.205 -16.017 1.00 98.06 124 TYR A C 1
ATOM 1021 O O . TYR A 1 124 ? 6.193 0.100 -16.810 1.00 98.06 124 TYR A O 1
ATOM 1029 N N . ILE A 1 125 ? 4.033 -0.247 -16.317 1.00 97.19 125 ILE A N 1
ATOM 1030 C CA . ILE A 1 125 ? 3.691 -0.911 -17.585 1.00 97.19 125 ILE A CA 1
ATOM 1031 C C . ILE A 1 125 ? 3.851 0.057 -18.763 1.00 97.19 125 ILE A C 1
ATOM 1033 O O . ILE A 1 125 ? 4.498 -0.295 -19.752 1.00 97.19 125 ILE A O 1
ATOM 1037 N N . ASP A 1 126 ? 3.369 1.287 -18.618 1.00 97.31 126 ASP A N 1
ATOM 1038 C CA . ASP A 1 126 ? 3.357 2.311 -19.665 1.00 97.31 126 ASP A CA 1
ATOM 1039 C C . ASP A 1 126 ? 4.704 3.025 -19.835 1.00 97.31 126 ASP A C 1
ATOM 1041 O O . ASP A 1 126 ? 4.911 3.714 -20.838 1.00 97.31 126 ASP A O 1
ATOM 1045 N N . PHE A 1 127 ? 5.641 2.845 -18.895 1.00 97.88 127 PHE A N 1
ATOM 1046 C CA . PHE A 1 127 ? 6.979 3.430 -18.969 1.00 97.88 127 PHE A CA 1
ATOM 1047 C C . PHE A 1 127 ? 7.685 3.028 -20.269 1.00 97.88 127 PHE A C 1
ATOM 1049 O O . PHE A 1 127 ? 7.765 1.837 -20.599 1.00 97.88 127 PHE A O 1
ATOM 1056 N N . LYS A 1 128 ? 8.244 4.011 -20.978 1.00 95.69 128 LYS A N 1
ATOM 1057 C CA . LYS A 1 128 ? 8.967 3.836 -22.243 1.00 95.69 128 LYS A CA 1
ATOM 1058 C C . LYS A 1 128 ? 10.310 4.540 -22.175 1.00 95.69 128 LYS A C 1
ATOM 1060 O O . LYS A 1 128 ? 10.400 5.638 -21.633 1.00 95.69 128 LYS A O 1
ATOM 1065 N N . PHE A 1 129 ? 11.325 3.913 -22.757 1.00 96.75 129 PHE A N 1
ATOM 1066 C CA . PHE A 1 129 ? 12.603 4.568 -22.988 1.00 96.75 129 PHE A CA 1
ATOM 1067 C C . PHE A 1 129 ? 12.579 5.353 -24.298 1.00 96.75 129 PHE A C 1
ATOM 1069 O O . PHE A 1 129 ? 11.913 4.964 -25.262 1.00 96.75 129 PHE A O 1
ATOM 1076 N N . PHE A 1 130 ? 13.333 6.444 -24.320 1.00 94.00 130 PHE A N 1
ATOM 1077 C CA . PHE A 1 130 ? 13.460 7.368 -25.439 1.00 94.00 130 PHE A CA 1
ATOM 1078 C C . PHE A 1 130 ? 14.919 7.440 -25.892 1.00 94.00 130 PHE A C 1
ATOM 1080 O O . PHE A 1 130 ? 15.826 7.427 -25.058 1.00 94.00 130 PHE A O 1
ATOM 1087 N N . ASP A 1 131 ? 15.130 7.504 -27.207 1.00 90.69 131 ASP A N 1
ATOM 1088 C CA . ASP A 1 131 ? 16.461 7.501 -27.832 1.00 90.69 131 ASP A CA 1
ATOM 1089 C C . ASP A 1 131 ? 17.221 8.819 -27.621 1.00 90.69 131 ASP A C 1
ATOM 1091 O O . ASP A 1 131 ? 18.445 8.861 -27.733 1.00 90.69 131 ASP A O 1
ATOM 1095 N N . GLU A 1 132 ? 16.501 9.900 -27.327 1.00 90.62 132 GLU A N 1
ATOM 1096 C CA . GLU A 1 132 ? 17.030 11.254 -27.153 1.00 90.62 132 GLU A CA 1
ATOM 1097 C C . GLU A 1 132 ? 17.623 11.488 -25.758 1.00 90.62 132 GLU A C 1
ATOM 1099 O O . GLU A 1 132 ? 18.272 12.507 -25.519 1.00 90.62 132 GLU A O 1
ATOM 1104 N N . LYS A 1 133 ? 17.382 10.568 -24.819 1.00 92.25 133 LYS A N 1
ATOM 1105 C CA . LYS A 1 133 ? 17.839 10.663 -23.432 1.00 92.25 133 LYS A CA 1
ATOM 1106 C C . LYS A 1 133 ? 18.828 9.537 -23.129 1.00 92.25 133 LYS A C 1
ATOM 1108 O O . LYS A 1 133 ? 18.620 8.424 -23.608 1.00 92.25 133 LYS A O 1
ATOM 1113 N N . PRO A 1 134 ? 19.841 9.773 -22.277 1.00 92.12 134 PRO A N 1
ATOM 1114 C CA . PRO A 1 134 ? 20.703 8.699 -21.796 1.00 92.12 134 PRO A CA 1
ATOM 1115 C C . PRO A 1 134 ? 19.881 7.597 -21.124 1.00 92.12 134 PRO A C 1
ATOM 1117 O O . PRO A 1 134 ? 18.901 7.874 -20.421 1.00 92.12 134 PRO A O 1
ATOM 1120 N N . LEU A 1 135 ? 20.261 6.343 -21.333 1.00 93.12 135 LEU A N 1
ATOM 1121 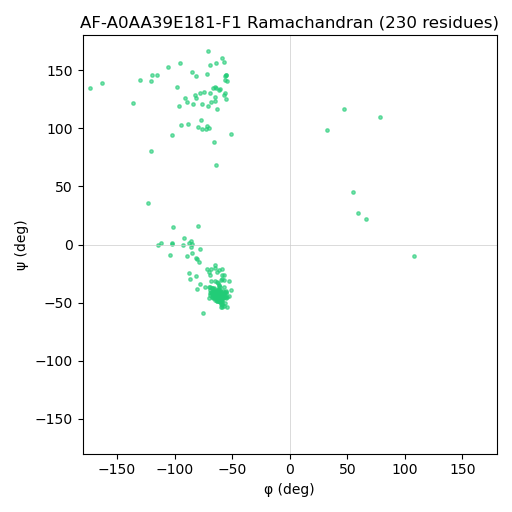C CA . LEU A 1 135 ? 19.469 5.202 -20.887 1.00 93.12 135 LEU A CA 1
ATOM 1122 C C . LEU A 1 135 ? 19.543 4.989 -19.368 1.00 93.12 135 LEU A C 1
ATOM 1124 O O . LEU A 1 135 ? 18.539 4.655 -18.743 1.00 93.12 135 LEU A O 1
ATOM 1128 N N . LEU A 1 136 ? 20.705 5.231 -18.753 1.00 92.69 136 LEU A N 1
ATOM 1129 C CA . LEU A 1 136 ? 20.918 4.990 -17.321 1.00 92.69 136 LEU A CA 1
ATOM 1130 C C . LEU A 1 136 ? 19.984 5.822 -16.406 1.00 92.69 136 LEU A C 1
ATOM 1132 O O . LEU A 1 136 ? 19.323 5.222 -15.557 1.00 92.69 136 LEU A O 1
ATOM 1136 N N . PRO A 1 137 ? 19.825 7.152 -16.582 1.00 95.38 137 PRO A N 1
ATOM 1137 C CA . PRO A 1 137 ? 18.825 7.928 -15.842 1.00 95.38 137 PRO A CA 1
ATOM 1138 C C . PRO A 1 137 ? 17.399 7.386 -15.995 1.00 95.38 137 PRO A C 1
ATOM 1140 O O . PRO A 1 137 ? 16.671 7.293 -15.011 1.00 95.38 137 PRO A O 1
ATOM 1143 N N . GLN A 1 138 ? 17.014 6.957 -17.201 1.00 96.69 138 GLN A N 1
ATOM 1144 C CA . GLN A 1 138 ? 15.679 6.4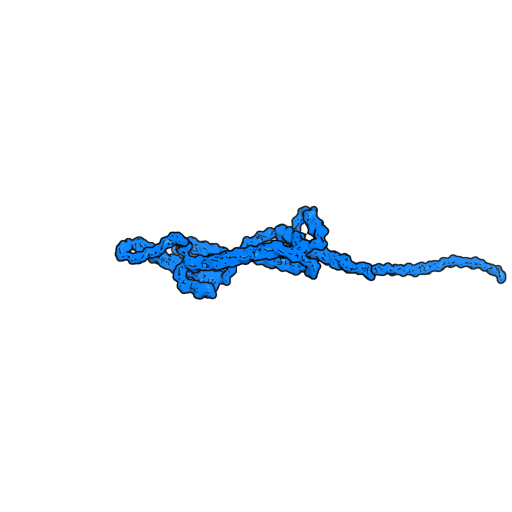05 -17.447 1.00 96.69 138 GLN A CA 1
ATOM 1145 C C . GLN A 1 138 ? 15.474 5.057 -16.734 1.00 96.69 138 GLN A C 1
ATOM 1147 O O . GLN A 1 138 ? 14.394 4.790 -16.206 1.00 96.69 138 GLN A O 1
ATOM 1152 N N . ILE A 1 139 ? 16.508 4.209 -16.668 1.00 96.19 139 ILE A N 1
ATOM 1153 C CA . ILE A 1 139 ? 16.477 2.971 -15.874 1.00 96.19 139 ILE A CA 1
ATOM 1154 C C . ILE A 1 139 ? 16.314 3.298 -14.387 1.00 96.19 139 ILE A C 1
ATOM 1156 O O . ILE A 1 139 ? 15.524 2.643 -13.707 1.00 96.19 139 ILE A O 1
ATOM 1160 N N . HIS A 1 140 ? 17.007 4.320 -13.876 1.00 95.25 140 HIS A N 1
ATOM 1161 C CA . HIS A 1 140 ? 16.839 4.753 -12.489 1.00 95.25 140 HIS A CA 1
ATOM 1162 C C . HIS A 1 140 ? 15.419 5.258 -12.206 1.00 95.25 140 HIS A C 1
ATOM 1164 O O . HIS A 1 140 ? 14.844 4.878 -11.188 1.00 95.25 140 HIS A O 1
ATOM 1170 N N . GLU A 1 141 ? 14.814 6.037 -13.106 1.00 97.06 141 GLU A N 1
ATOM 1171 C CA . GLU A 1 141 ? 13.409 6.458 -12.987 1.00 97.06 141 GLU A CA 1
ATOM 1172 C C . GLU A 1 141 ? 12.456 5.254 -12.907 1.00 97.06 141 GLU A C 1
ATOM 1174 O O . GLU A 1 141 ? 11.577 5.210 -12.042 1.00 97.06 141 GLU A O 1
ATOM 1179 N N . LEU A 1 142 ? 12.667 4.232 -13.744 1.00 97.56 142 LEU A N 1
ATOM 1180 C CA . LEU A 1 142 ? 11.897 2.989 -13.686 1.00 97.56 142 LEU A CA 1
ATOM 1181 C C . LEU A 1 142 ? 12.103 2.251 -12.349 1.00 97.56 142 LEU A C 1
ATOM 1183 O O . LEU A 1 142 ? 11.137 1.788 -11.742 1.00 97.56 142 LEU A O 1
ATOM 1187 N N . GLN A 1 143 ? 13.341 2.176 -11.855 1.00 96.31 143 GLN A N 1
ATOM 1188 C CA . GLN A 1 143 ? 13.681 1.554 -10.568 1.00 96.31 143 GLN A CA 1
ATOM 1189 C C . GLN A 1 143 ? 13.066 2.296 -9.371 1.00 96.31 143 GLN A C 1
ATOM 1191 O O . GLN A 1 143 ? 12.676 1.668 -8.386 1.00 96.31 143 GLN A O 1
ATOM 1196 N N . VAL A 1 144 ? 12.888 3.618 -9.454 1.00 97.12 144 VAL A N 1
ATOM 1197 C CA . VAL A 1 144 ? 12.138 4.379 -8.440 1.00 97.12 144 VAL A CA 1
ATOM 1198 C C . VAL A 1 144 ? 10.688 3.889 -8.352 1.00 97.12 144 VAL A C 1
ATOM 1200 O O . VAL A 1 144 ? 10.161 3.758 -7.246 1.00 97.12 144 VAL A O 1
ATOM 1203 N N . ILE A 1 145 ? 10.046 3.567 -9.481 1.00 97.56 145 ILE A N 1
ATOM 1204 C CA . ILE A 1 145 ? 8.686 3.000 -9.492 1.00 97.56 145 ILE A CA 1
ATOM 1205 C C . ILE A 1 145 ? 8.683 1.603 -8.859 1.00 97.56 145 ILE A C 1
ATOM 1207 O O . ILE A 1 145 ? 7.841 1.331 -8.002 1.00 97.56 145 ILE A O 1
ATOM 1211 N N . VAL A 1 146 ? 9.652 0.746 -9.206 1.00 97.31 146 VAL A N 1
ATOM 1212 C CA . VAL A 1 146 ? 9.814 -0.585 -8.586 1.00 97.31 146 VAL A CA 1
ATOM 1213 C C . VAL A 1 146 ? 9.939 -0.473 -7.066 1.00 97.31 146 VAL A C 1
ATOM 1215 O O . VAL A 1 146 ? 9.264 -1.192 -6.332 1.00 97.31 146 VAL A O 1
ATOM 1218 N N . ASN A 1 147 ? 10.754 0.459 -6.573 1.00 94.88 147 ASN A N 1
ATOM 1219 C CA . ASN A 1 147 ? 10.938 0.660 -5.139 1.00 94.88 147 ASN A CA 1
ATOM 1220 C C . ASN A 1 147 ? 9.653 1.128 -4.446 1.00 94.88 147 ASN A C 1
ATOM 1222 O O . ASN A 1 147 ? 9.325 0.631 -3.368 1.00 94.88 147 ASN A O 1
ATOM 1226 N N . LYS A 1 148 ? 8.884 2.030 -5.070 1.00 92.38 148 LYS A N 1
ATOM 1227 C CA . LYS A 1 148 ? 7.566 2.442 -4.556 1.00 92.38 148 LYS A CA 1
ATOM 1228 C C . LYS A 1 148 ? 6.588 1.263 -4.491 1.00 92.38 148 LYS A C 1
ATOM 1230 O O . LYS A 1 148 ? 5.909 1.094 -3.481 1.00 92.38 148 LYS A O 1
ATOM 1235 N N . LEU A 1 149 ? 6.559 0.415 -5.522 1.00 94.06 149 LEU A N 1
ATOM 1236 C CA . LEU A 1 149 ? 5.757 -0.815 -5.539 1.00 94.06 149 LEU A CA 1
ATOM 1237 C C . LEU A 1 149 ? 6.182 -1.785 -4.424 1.00 94.06 149 LEU A C 1
ATOM 1239 O O . LEU A 1 149 ? 5.328 -2.296 -3.700 1.00 94.06 149 LEU A O 1
ATOM 1243 N N . LYS A 1 150 ? 7.491 -1.958 -4.205 1.00 92.38 150 LYS A N 1
ATOM 1244 C CA . LYS A 1 150 ? 8.039 -2.795 -3.127 1.00 92.38 150 LYS A CA 1
ATOM 1245 C C . LYS A 1 150 ? 7.605 -2.317 -1.739 1.00 92.38 150 LYS A C 1
ATOM 1247 O O . LYS A 1 150 ? 7.228 -3.135 -0.900 1.00 92.38 150 LYS A O 1
ATOM 1252 N N . VAL A 1 151 ? 7.608 -1.003 -1.489 1.00 87.38 151 VAL A N 1
ATOM 1253 C CA . VAL A 1 151 ? 7.097 -0.422 -0.229 1.00 87.38 151 VAL A CA 1
ATOM 1254 C C . VAL A 1 151 ? 5.635 -0.825 0.004 1.00 87.38 151 VAL A C 1
ATOM 1256 O O . VAL A 1 151 ? 5.289 -1.257 1.107 1.00 87.38 151 VAL A O 1
ATOM 1259 N N . LEU A 1 152 ? 4.830 -0.811 -1.064 1.00 88.06 152 LEU A N 1
ATOM 1260 C CA . LEU A 1 152 ? 3.423 -1.227 -1.096 1.00 88.06 152 LEU A CA 1
ATOM 1261 C C . LEU A 1 152 ? 3.210 -2.750 -1.185 1.00 88.06 152 LEU A C 1
ATOM 1263 O O . LEU A 1 152 ? 2.098 -3.193 -1.477 1.00 88.06 152 LEU A O 1
ATOM 1267 N N . LYS A 1 153 ? 4.249 -3.553 -0.907 1.00 87.00 153 LYS A N 1
ATOM 1268 C CA . LYS A 1 153 ? 4.224 -5.029 -0.902 1.00 87.00 153 LYS A CA 1
ATOM 1269 C C . LYS A 1 153 ? 4.003 -5.684 -2.269 1.00 87.00 153 LYS A C 1
ATOM 1271 O O . LYS A 1 153 ? 3.627 -6.849 -2.333 1.00 87.00 153 LYS A O 1
ATOM 1276 N N . ILE A 1 154 ? 4.291 -4.970 -3.352 1.00 92.44 154 ILE A N 1
ATOM 1277 C CA . ILE A 1 154 ? 4.345 -5.530 -4.703 1.00 92.44 154 ILE A CA 1
ATOM 1278 C C . ILE A 1 154 ? 5.817 -5.718 -5.064 1.00 92.44 154 ILE A C 1
ATOM 1280 O O . ILE A 1 154 ? 6.494 -4.792 -5.510 1.00 92.44 154 ILE A O 1
ATOM 1284 N N . GLU A 1 155 ? 6.328 -6.921 -4.820 1.00 94.25 155 GLU A N 1
ATOM 1285 C CA . GLU A 1 155 ? 7.711 -7.271 -5.132 1.00 94.25 155 GLU A CA 1
ATOM 1286 C C . GLU A 1 155 ? 7.814 -7.815 -6.557 1.00 94.25 155 GLU A C 1
ATOM 1288 O O . GLU A 1 155 ? 7.156 -8.789 -6.917 1.00 94.25 155 GLU A O 1
ATOM 1293 N N . LEU A 1 156 ? 8.646 -7.170 -7.376 1.00 96.31 156 LEU A N 1
ATOM 1294 C CA . LEU A 1 156 ? 8.935 -7.620 -8.733 1.00 96.31 156 LEU A CA 1
ATOM 1295 C C . LEU A 1 156 ? 10.229 -8.445 -8.722 1.00 96.31 156 LEU A C 1
ATOM 1297 O O . LEU A 1 156 ? 11.276 -7.888 -8.372 1.00 96.31 156 LEU A O 1
ATOM 1301 N N . PRO A 1 157 ? 10.197 -9.731 -9.120 1.00 96.38 157 PRO A N 1
ATOM 1302 C CA . PRO A 1 157 ? 11.402 -10.545 -9.237 1.00 96.38 157 PRO A CA 1
ATOM 1303 C C . PRO A 1 157 ? 12.440 -9.890 -10.150 1.00 96.38 157 PRO A C 1
ATOM 1305 O O . PRO A 1 157 ? 12.084 -9.259 -11.145 1.00 96.38 157 PRO A O 1
ATOM 1308 N N . GLU A 1 158 ? 13.724 -10.064 -9.847 1.00 94.94 158 GLU A N 1
ATOM 1309 C CA . GLU A 1 158 ? 14.805 -9.416 -10.599 1.00 94.94 158 GLU A CA 1
ATOM 1310 C C . GLU A 1 158 ? 14.753 -9.748 -12.099 1.00 94.94 158 GLU A C 1
ATOM 1312 O O . GLU A 1 158 ? 14.765 -8.842 -12.933 1.00 94.94 158 GLU A O 1
ATOM 1317 N N . ALA A 1 159 ? 14.550 -11.023 -12.446 1.00 93.56 159 ALA A N 1
ATOM 1318 C CA . ALA A 1 159 ? 14.395 -11.468 -13.832 1.00 93.56 159 ALA A CA 1
ATOM 1319 C C . ALA A 1 159 ? 13.236 -10.763 -14.565 1.00 93.56 159 ALA A C 1
ATOM 1321 O O . ALA A 1 159 ? 13.354 -10.415 -15.742 1.00 93.56 159 ALA A O 1
ATOM 1322 N N . PHE A 1 160 ? 12.127 -10.482 -13.869 1.00 95.25 160 PHE A N 1
ATOM 1323 C CA . PHE A 1 160 ? 11.007 -9.729 -14.438 1.00 95.25 160 PHE A CA 1
ATOM 1324 C C . PHE A 1 160 ? 11.406 -8.280 -14.728 1.00 95.25 160 PHE A C 1
ATOM 1326 O O . PHE A 1 160 ? 11.088 -7.750 -15.792 1.00 95.25 160 PHE A O 1
ATOM 1333 N N . GLN A 1 161 ? 12.141 -7.646 -13.812 1.00 96.56 161 GLN A N 1
ATOM 1334 C CA . GLN A 1 161 ? 12.620 -6.278 -14.000 1.00 96.56 161 GLN A CA 1
ATOM 1335 C C . GLN A 1 161 ? 13.599 -6.174 -15.174 1.00 96.56 161 GLN A C 1
ATOM 1337 O O . GLN A 1 161 ? 13.482 -5.261 -15.991 1.00 96.56 161 GLN A O 1
ATOM 1342 N N . VAL A 1 162 ? 14.525 -7.127 -15.297 1.00 95.31 162 VAL A N 1
ATOM 1343 C CA . VAL A 1 162 ? 15.473 -7.220 -16.417 1.00 95.31 162 VAL A CA 1
ATOM 1344 C C . VAL A 1 162 ? 14.725 -7.409 -17.736 1.00 95.31 162 VAL A C 1
ATOM 1346 O O . VAL A 1 162 ? 14.940 -6.652 -18.687 1.00 95.31 162 VAL A O 1
ATOM 1349 N N . GLY A 1 163 ? 13.775 -8.347 -17.778 1.00 94.06 163 GLY A N 1
ATOM 1350 C CA . GLY A 1 163 ? 12.909 -8.559 -18.937 1.00 94.06 163 GLY A CA 1
ATOM 1351 C C . GLY A 1 163 ? 12.124 -7.302 -19.323 1.00 94.06 163 GLY A C 1
ATOM 1352 O O . GLY A 1 163 ? 12.055 -6.955 -20.504 1.00 94.06 163 GLY A O 1
ATOM 1353 N N . ALA A 1 164 ? 11.594 -6.569 -18.342 1.00 95.75 164 ALA A N 1
ATOM 1354 C CA . ALA A 1 164 ? 10.882 -5.317 -18.566 1.00 95.75 164 ALA A CA 1
ATOM 1355 C C . ALA A 1 164 ? 11.794 -4.216 -19.129 1.00 95.75 164 ALA A C 1
ATOM 1357 O O . ALA A 1 164 ? 11.403 -3.554 -20.089 1.00 95.75 164 ALA A O 1
ATOM 1358 N N . ILE A 1 165 ? 13.013 -4.047 -18.601 1.00 96.12 165 ILE A N 1
ATOM 1359 C CA . ILE A 1 165 ? 14.008 -3.100 -19.135 1.00 96.12 165 ILE A CA 1
ATOM 1360 C C . ILE A 1 165 ? 14.280 -3.409 -20.612 1.00 96.12 165 ILE A C 1
ATOM 1362 O O . ILE A 1 165 ? 14.155 -2.528 -21.462 1.00 96.12 165 ILE A O 1
ATOM 1366 N N . VAL A 1 166 ? 14.574 -4.671 -20.940 1.00 94.31 166 VAL A N 1
ATOM 1367 C CA . VAL A 1 166 ? 14.853 -5.112 -22.318 1.00 94.31 166 VAL A CA 1
ATOM 1368 C C . VAL A 1 166 ? 13.640 -4.912 -23.232 1.00 94.31 166 VAL A C 1
ATOM 1370 O O . VAL A 1 166 ? 13.782 -4.500 -24.387 1.00 94.31 166 VAL A O 1
ATOM 1373 N N . ALA A 1 167 ? 12.431 -5.178 -22.733 1.00 93.94 167 ALA A N 1
ATOM 1374 C CA . ALA A 1 167 ? 11.197 -5.011 -23.492 1.00 93.94 167 ALA A CA 1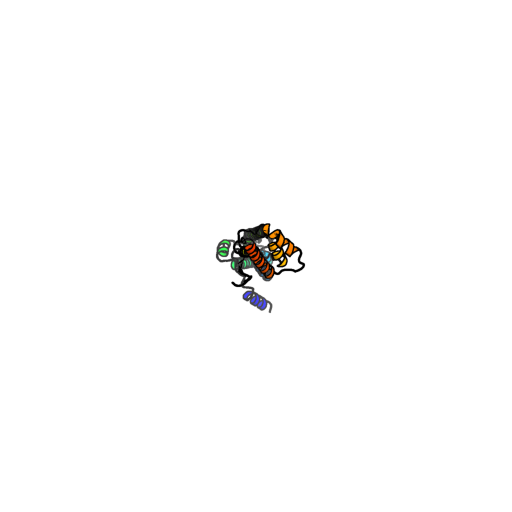
ATOM 1375 C C . ALA A 1 167 ? 10.864 -3.541 -23.793 1.00 93.94 167 ALA A C 1
ATOM 1377 O O . ALA A 1 167 ? 10.273 -3.266 -24.842 1.00 93.94 167 ALA A O 1
ATOM 1378 N N . LYS A 1 168 ? 11.257 -2.626 -22.899 1.00 95.94 168 LYS A N 1
ATOM 1379 C CA . LYS A 1 168 ? 11.016 -1.177 -22.979 1.00 95.94 168 LYS A CA 1
ATOM 1380 C C . LYS A 1 168 ? 12.052 -0.414 -23.801 1.00 95.94 168 LYS A C 1
ATOM 1382 O O . LYS A 1 168 ? 11.852 0.776 -24.040 1.00 95.94 168 LYS A O 1
ATOM 1387 N N . LEU A 1 169 ? 13.130 -1.075 -24.238 1.00 95.38 169 LEU A N 1
ATOM 1388 C CA . LEU A 1 169 ? 14.135 -0.466 -25.109 1.00 95.38 169 LEU A CA 1
ATOM 1389 C C . LEU A 1 169 ? 13.497 0.127 -26.379 1.00 95.38 169 LEU A C 1
ATOM 1391 O O . LEU A 1 169 ? 12.610 -0.510 -26.965 1.00 95.38 169 LEU A O 1
ATOM 1395 N N . PRO A 1 170 ? 13.963 1.304 -26.843 1.00 94.75 170 PRO A N 1
ATOM 1396 C CA . PRO A 1 170 ? 13.432 1.946 -28.040 1.00 94.75 170 PRO A CA 1
ATOM 1397 C C . PRO A 1 170 ? 13.569 1.067 -29.287 1.00 94.75 170 PRO A C 1
ATOM 1399 O O . PRO A 1 170 ? 14.403 0.162 -29.364 1.00 94.75 170 PRO A O 1
ATOM 1402 N N . SER A 1 171 ? 12.788 1.367 -30.325 1.00 91.81 171 SER A N 1
ATOM 1403 C CA . SER A 1 171 ? 12.815 0.599 -31.581 1.00 91.81 171 SER A CA 1
ATOM 1404 C C . SER A 1 171 ? 14.197 0.581 -32.251 1.00 91.81 171 SER A C 1
ATOM 1406 O O . SER A 1 171 ? 14.574 -0.428 -32.855 1.00 91.81 171 SER A O 1
ATOM 1408 N N . SER A 1 172 ? 14.997 1.637 -32.068 1.00 92.00 172 SER A N 1
ATOM 1409 C CA . SER A 1 172 ? 16.373 1.711 -32.560 1.00 92.00 172 SER A CA 1
ATOM 1410 C C . SER A 1 172 ? 17.274 0.615 -31.952 1.00 92.00 172 SER A C 1
ATOM 1412 O O . SER A 1 172 ? 18.298 0.245 -32.533 1.00 92.00 172 SER A O 1
ATOM 1414 N N . TRP A 1 173 ? 16.908 0.050 -30.798 1.00 94.00 173 TRP A N 1
ATOM 1415 C CA . TRP A 1 173 ? 17.629 -1.014 -30.093 1.00 94.00 173 TRP A CA 1
ATOM 1416 C C . TRP A 1 173 ? 17.162 -2.424 -30.476 1.00 94.00 173 TRP A C 1
ATOM 1418 O O . TRP A 1 173 ? 17.640 -3.408 -29.912 1.00 94.00 173 TRP A O 1
ATOM 1428 N N . LYS A 1 174 ? 16.268 -2.571 -31.466 1.00 91.31 174 LYS A N 1
ATOM 1429 C CA . LYS A 1 174 ? 15.693 -3.866 -31.880 1.00 91.31 174 LYS A CA 1
ATOM 1430 C C . LYS A 1 174 ? 16.742 -4.948 -32.158 1.00 91.31 174 LYS A C 1
ATOM 1432 O O . LYS A 1 174 ? 16.523 -6.104 -31.801 1.00 91.31 174 LYS A O 1
ATOM 1437 N N . GLY A 1 175 ? 17.867 -4.593 -32.783 1.00 90.88 175 GLY A N 1
ATOM 1438 C CA . GLY A 1 175 ? 18.965 -5.531 -33.045 1.00 90.88 175 GLY A CA 1
ATOM 1439 C C . GLY A 1 175 ? 19.598 -6.062 -31.757 1.00 90.88 175 GLY A C 1
ATOM 1440 O O . GLY A 1 175 ? 19.721 -7.272 -31.585 1.00 90.88 175 GLY A O 1
ATOM 1441 N N . TYR A 1 176 ? 19.923 -5.164 -30.826 1.00 90.88 176 TYR A N 1
ATOM 1442 C CA . TYR A 1 176 ? 20.471 -5.511 -29.516 1.00 90.88 176 TYR A CA 1
ATOM 1443 C C . TYR A 1 176 ? 19.487 -6.333 -28.675 1.00 90.88 176 TYR A C 1
ATOM 1445 O O . TYR A 1 176 ? 19.848 -7.386 -28.154 1.00 90.88 176 TYR A O 1
ATOM 1453 N N . ARG A 1 177 ? 18.214 -5.917 -28.630 1.00 91.25 177 ARG A N 1
ATOM 1454 C CA . ARG A 1 177 ? 17.138 -6.646 -27.943 1.00 91.25 177 ARG A CA 1
ATOM 1455 C C . ARG A 1 177 ? 17.042 -8.095 -28.419 1.00 91.25 177 ARG A C 1
ATOM 1457 O O . ARG A 1 177 ? 16.954 -8.994 -27.592 1.00 91.25 177 ARG A O 1
ATOM 1464 N N . LYS A 1 178 ? 17.094 -8.336 -29.735 1.00 90.31 178 LYS A N 1
ATOM 1465 C CA . LYS A 1 178 ? 17.124 -9.702 -30.281 1.00 90.31 178 LYS A CA 1
ATOM 1466 C C . LYS A 1 178 ? 18.341 -10.477 -29.781 1.00 90.31 178 LYS A C 1
ATOM 1468 O O . LYS A 1 178 ? 18.173 -11.600 -29.330 1.00 90.31 178 LYS A O 1
ATOM 1473 N N . ARG A 1 179 ? 19.543 -9.885 -29.825 1.00 90.38 179 ARG A N 1
ATOM 1474 C CA . ARG A 1 179 ? 20.768 -10.550 -29.343 1.00 90.38 179 ARG A CA 1
ATOM 1475 C C . ARG A 1 179 ? 20.637 -11.000 -27.891 1.00 90.38 179 ARG A C 1
ATOM 1477 O O . ARG A 1 179 ? 21.000 -12.129 -27.603 1.00 90.38 179 ARG A O 1
ATOM 1484 N N . ILE A 1 180 ? 20.097 -10.154 -27.012 1.00 89.81 180 ILE A N 1
ATOM 1485 C CA . ILE A 1 180 ? 19.855 -10.526 -25.611 1.00 89.81 180 ILE A CA 1
ATOM 1486 C C . ILE A 1 180 ? 18.846 -11.669 -25.506 1.00 89.81 180 ILE A C 1
ATOM 1488 O O . ILE A 1 180 ? 19.129 -12.652 -24.839 1.00 89.81 180 ILE A O 1
ATOM 1492 N N . LEU A 1 181 ? 17.704 -11.576 -26.192 1.00 86.12 181 LEU A N 1
ATOM 1493 C CA . LEU A 1 181 ? 16.646 -12.592 -26.109 1.00 86.12 181 LEU A CA 1
ATOM 1494 C C . LEU A 1 181 ? 17.052 -13.967 -26.668 1.00 86.12 181 LEU A C 1
ATOM 1496 O O . LEU A 1 181 ? 16.406 -14.959 -26.353 1.00 86.12 181 LEU A O 1
ATOM 1500 N N . HIS A 1 182 ? 18.079 -14.031 -27.519 1.00 85.88 182 HIS A N 1
ATOM 1501 C CA . HIS A 1 182 ? 18.613 -15.285 -28.059 1.00 85.88 182 HIS A CA 1
ATOM 1502 C C . HIS A 1 182 ? 19.718 -15.908 -27.197 1.00 85.88 182 HIS A C 1
ATOM 1504 O O . HIS A 1 182 ? 20.121 -17.038 -27.470 1.00 85.88 182 HIS A O 1
ATOM 1510 N N . LYS A 1 183 ? 20.230 -15.196 -26.189 1.00 85.81 183 LYS A N 1
ATOM 1511 C CA . LYS A 1 183 ? 21.183 -15.765 -25.236 1.00 85.81 183 LYS A CA 1
ATOM 1512 C C . LYS A 1 183 ? 20.438 -16.564 -24.170 1.00 85.81 183 LYS A C 1
ATOM 1514 O O . LYS A 1 183 ? 19.352 -16.182 -23.755 1.00 85.81 183 LYS A O 1
ATOM 1519 N N . SER A 1 184 ? 21.052 -17.653 -23.718 1.00 73.88 184 SER A N 1
ATOM 1520 C CA . SER A 1 184 ? 20.557 -18.482 -22.611 1.00 73.88 184 SER A CA 1
ATOM 1521 C C . SER A 1 184 ? 21.034 -18.010 -21.233 1.00 73.88 184 SER A C 1
ATOM 1523 O O . SER A 1 184 ? 20.774 -18.684 -20.245 1.00 73.88 184 SER A O 1
ATOM 1525 N N . GLU A 1 185 ? 21.798 -16.917 -21.170 1.00 81.81 185 GLU A N 1
ATOM 1526 C CA . GLU A 1 185 ? 22.296 -16.338 -19.921 1.00 81.81 185 GLU A CA 1
ATOM 1527 C C . GLU A 1 185 ? 21.214 -15.472 -19.277 1.00 81.81 185 GLU A C 1
ATOM 1529 O O . GLU A 1 185 ? 20.708 -14.537 -19.905 1.00 81.81 185 GLU A O 1
ATOM 1534 N N . ASP A 1 186 ? 20.909 -15.753 -18.013 1.00 83.38 186 ASP A N 1
ATOM 1535 C CA . ASP A 1 186 ? 20.145 -14.839 -17.176 1.00 83.38 186 ASP A CA 1
ATOM 153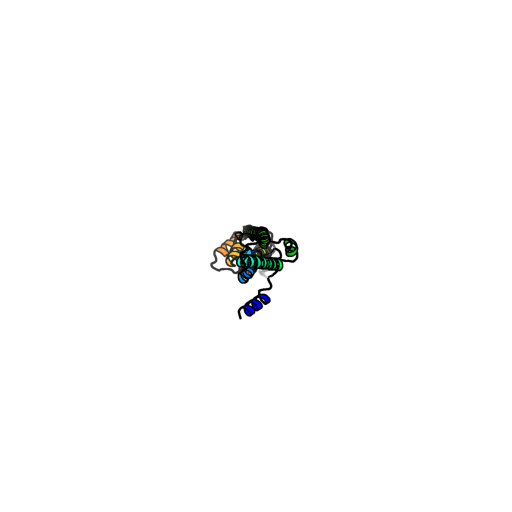6 C C . ASP A 1 186 ? 21.041 -13.669 -16.764 1.00 83.38 186 ASP A C 1
ATOM 1538 O O . ASP A 1 186 ? 22.164 -13.861 -16.301 1.00 83.38 186 ASP A O 1
ATOM 1542 N N . TYR A 1 187 ? 20.537 -12.448 -16.937 1.00 90.81 187 TYR A N 1
ATOM 1543 C CA . TYR A 1 187 ? 21.218 -11.235 -16.493 1.00 90.81 187 TYR A CA 1
ATOM 1544 C C . TYR A 1 187 ? 20.657 -10.787 -15.146 1.00 90.81 187 TYR A C 1
ATOM 1546 O O . TYR A 1 187 ? 19.439 -10.703 -14.983 1.00 90.81 187 TYR A O 1
ATOM 1554 N N . SER A 1 188 ? 21.535 -10.413 -14.218 1.00 94.25 188 SER A N 1
ATOM 1555 C CA . SER A 1 188 ? 21.179 -9.566 -13.075 1.00 94.25 188 SER A CA 1
ATOM 1556 C C . SER A 1 188 ? 20.899 -8.122 -13.514 1.00 94.25 188 SER A C 1
ATOM 1558 O O . SER A 1 188 ? 21.232 -7.703 -14.632 1.00 94.25 188 SER A O 1
ATOM 1560 N N . LEU A 1 189 ? 20.308 -7.317 -12.624 1.00 93.94 189 LEU A N 1
ATOM 1561 C CA . LEU A 1 189 ? 20.073 -5.890 -12.870 1.00 93.94 189 LEU A CA 1
ATOM 1562 C C . LEU A 1 189 ? 21.370 -5.109 -13.100 1.00 93.94 189 LEU A C 1
ATOM 1564 O O . LEU A 1 189 ? 21.393 -4.183 -13.913 1.00 93.94 189 LEU A O 1
ATOM 1568 N N . GLU A 1 190 ? 22.440 -5.465 -12.396 1.00 93.81 190 GLU A N 1
ATOM 1569 C CA . GLU A 1 190 ? 23.739 -4.810 -12.542 1.00 93.81 190 GLU A CA 1
ATOM 1570 C C . GLU A 1 190 ? 24.374 -5.149 -13.895 1.00 93.81 190 GLU A C 1
ATOM 1572 O O . GLU A 1 190 ? 24.820 -4.259 -14.629 1.00 93.81 190 GLU A O 1
ATOM 1577 N N . GLU A 1 191 ? 24.354 -6.429 -14.271 1.00 94.31 191 GLU A N 1
ATOM 1578 C CA . GLU A 1 191 ? 24.922 -6.883 -15.538 1.00 94.31 191 GLU A CA 1
ATOM 1579 C C . GLU A 1 191 ? 24.185 -6.266 -16.724 1.00 94.31 191 GLU A C 1
ATOM 1581 O O . GLU A 1 191 ? 24.834 -5.713 -17.617 1.00 94.31 191 GLU A O 1
ATOM 1586 N N . ILE A 1 192 ? 22.844 -6.272 -16.730 1.00 94.06 192 ILE A N 1
ATOM 1587 C CA . ILE A 1 192 ? 22.094 -5.681 -17.844 1.00 94.06 192 ILE A CA 1
ATOM 1588 C C . ILE A 1 192 ? 22.371 -4.180 -17.974 1.00 94.06 192 ILE A C 1
ATOM 1590 O O . ILE A 1 192 ? 22.546 -3.693 -19.091 1.00 94.06 192 ILE A O 1
ATOM 1594 N N . GLN A 1 193 ? 22.482 -3.443 -16.863 1.00 94.00 193 GLN A N 1
ATOM 1595 C CA . GLN A 1 193 ? 22.810 -2.015 -16.885 1.00 94.00 193 GLN A CA 1
ATOM 1596 C C . GLN A 1 193 ? 24.206 -1.764 -17.461 1.00 94.00 193 GLN A C 1
ATOM 1598 O O . GLN A 1 193 ? 24.375 -0.890 -18.316 1.00 94.00 193 GLN A O 1
ATOM 1603 N N . LYS A 1 194 ? 25.200 -2.561 -17.053 1.00 93.81 194 LYS A N 1
ATOM 1604 C CA . LYS A 1 194 ? 26.563 -2.487 -17.594 1.00 93.81 194 LYS A CA 1
ATOM 1605 C C . LYS A 1 194 ? 26.582 -2.754 -19.098 1.00 93.81 194 LYS A C 1
ATOM 1607 O O . LYS A 1 194 ? 27.172 -1.986 -19.856 1.00 93.81 194 LYS A O 1
ATOM 1612 N N . HIS A 1 195 ? 25.914 -3.816 -19.534 1.00 93.44 195 HIS A N 1
ATOM 1613 C CA . HIS A 1 195 ? 25.815 -4.193 -20.939 1.00 93.44 195 HIS A CA 1
ATOM 1614 C C . HIS A 1 195 ? 25.134 -3.105 -21.786 1.00 93.44 195 HIS A C 1
ATOM 1616 O O . HIS A 1 195 ? 25.637 -2.739 -22.850 1.00 93.44 195 HIS A O 1
ATOM 1622 N N . LEU A 1 196 ? 24.032 -2.539 -21.284 1.00 93.12 196 LEU A N 1
ATOM 1623 C CA . LEU A 1 196 ? 23.316 -1.442 -21.933 1.00 93.12 196 LEU A CA 1
ATOM 1624 C C . LEU A 1 196 ? 24.173 -0.183 -22.072 1.00 93.12 196 LEU A C 1
ATOM 1626 O O . LEU A 1 196 ? 24.166 0.434 -23.134 1.00 93.12 196 LEU A O 1
ATOM 1630 N N . ARG A 1 197 ? 24.958 0.163 -21.048 1.00 93.06 197 ARG A N 1
ATOM 1631 C CA . ARG A 1 197 ? 25.878 1.305 -21.102 1.00 93.06 197 ARG A CA 1
ATOM 1632 C C . ARG A 1 197 ? 26.952 1.138 -22.184 1.00 93.06 197 ARG A C 1
ATOM 1634 O O . ARG A 1 197 ? 27.188 2.061 -22.957 1.00 93.06 197 ARG A O 1
ATOM 1641 N N . ILE A 1 198 ? 27.580 -0.037 -22.267 1.00 92.25 198 ILE A N 1
ATOM 1642 C CA . ILE A 1 198 ? 28.609 -0.332 -23.284 1.00 92.25 198 ILE A CA 1
ATOM 1643 C C . ILE A 1 198 ? 28.018 -0.214 -24.697 1.00 92.25 198 ILE A C 1
ATOM 1645 O O . ILE A 1 198 ? 28.631 0.381 -25.586 1.00 92.25 198 ILE A O 1
ATOM 1649 N N . GLU A 1 199 ? 26.821 -0.765 -24.907 1.00 92.88 199 GLU A N 1
ATOM 1650 C CA . GLU A 1 199 ? 26.126 -0.690 -26.194 1.00 92.88 199 GLU A CA 1
ATOM 1651 C C . GLU A 1 199 ? 25.736 0.759 -26.544 1.00 92.88 199 GLU A C 1
ATOM 1653 O O . GLU A 1 199 ? 25.916 1.173 -27.688 1.00 92.88 199 GLU A O 1
ATOM 1658 N N . GLU A 1 200 ? 25.260 1.556 -25.580 1.00 91.88 200 GLU A N 1
ATOM 1659 C CA . GLU A 1 200 ? 24.936 2.979 -25.779 1.00 91.88 200 GLU A CA 1
ATOM 1660 C C . GLU A 1 200 ? 26.163 3.783 -26.242 1.00 91.88 200 GLU A C 1
ATOM 1662 O O . GLU A 1 200 ? 26.093 4.538 -27.219 1.00 91.88 200 GLU A O 1
ATOM 1667 N N . GLU A 1 201 ? 27.312 3.574 -25.595 1.00 90.69 201 GLU A N 1
ATOM 1668 C CA . GLU A 1 201 ? 28.580 4.198 -25.979 1.00 90.69 201 GLU A CA 1
ATOM 1669 C C . GLU A 1 201 ? 29.042 3.746 -27.376 1.00 90.69 201 GLU A C 1
ATOM 1671 O O . GLU A 1 201 ? 29.505 4.570 -28.167 1.00 90.69 201 GLU A O 1
ATOM 1676 N N . SER A 1 202 ? 28.885 2.461 -27.720 1.00 90.44 202 SER A N 1
ATOM 1677 C CA . SER A 1 202 ? 29.215 1.945 -29.059 1.00 90.44 202 SER A CA 1
ATOM 1678 C C . SER A 1 202 ? 28.374 2.610 -30.144 1.00 90.44 202 SER A C 1
ATOM 1680 O O . SER A 1 202 ? 28.912 3.135 -31.115 1.00 90.44 202 SER A O 1
ATOM 1682 N N . ARG A 1 203 ? 27.058 2.680 -29.932 1.00 86.81 203 ARG A N 1
ATOM 1683 C CA . ARG A 1 203 ? 26.112 3.306 -30.866 1.00 86.81 203 ARG A CA 1
ATOM 1684 C C . ARG A 1 203 ? 26.374 4.800 -31.031 1.00 86.81 203 ARG A C 1
ATOM 1686 O O . ARG A 1 203 ? 26.137 5.350 -32.102 1.00 86.81 203 ARG A O 1
ATOM 1693 N N . SER A 1 204 ? 26.847 5.461 -29.977 1.00 84.19 204 SER A N 1
ATOM 1694 C CA . SER A 1 204 ? 27.219 6.878 -30.019 1.00 84.19 204 SER A CA 1
ATOM 1695 C C . SER A 1 204 ? 28.476 7.114 -30.861 1.00 84.19 204 SER A C 1
ATOM 1697 O O . SER A 1 204 ? 28.534 8.096 -31.597 1.00 84.19 204 SER A O 1
ATOM 1699 N N . ARG A 1 205 ? 29.453 6.195 -30.815 1.00 83.62 205 ARG A N 1
ATOM 1700 C CA . ARG A 1 205 ? 30.648 6.240 -31.676 1.00 83.62 205 ARG A CA 1
ATOM 1701 C C . ARG A 1 205 ? 30.315 5.988 -33.145 1.00 83.62 205 ARG A C 1
ATOM 1703 O O . ARG A 1 205 ? 30.812 6.715 -33.994 1.00 83.62 205 ARG A O 1
ATOM 1710 N N . ASP A 1 206 ? 29.427 5.041 -33.435 1.00 77.12 206 ASP A N 1
ATOM 1711 C CA . ASP A 1 206 ? 29.041 4.702 -34.815 1.00 77.12 206 ASP A CA 1
ATOM 1712 C C . ASP A 1 206 ? 28.236 5.818 -35.511 1.00 77.12 206 ASP A C 1
ATOM 1714 O O . ASP A 1 206 ? 28.188 5.888 -36.738 1.00 77.12 206 ASP A O 1
ATOM 1718 N N . LYS A 1 207 ? 27.607 6.716 -34.738 1.00 70.88 207 LYS A N 1
ATOM 1719 C CA . LYS A 1 207 ? 26.908 7.907 -35.252 1.00 70.88 207 LYS A CA 1
ATOM 1720 C C . LYS A 1 207 ? 27.851 9.062 -35.618 1.00 70.88 207 LYS A C 1
ATOM 1722 O O . LYS A 1 207 ? 27.409 9.987 -36.298 1.00 70.88 207 LYS A O 1
ATOM 1727 N N . MET A 1 208 ? 29.114 9.042 -35.181 1.00 54.69 208 MET A N 1
ATOM 1728 C CA . MET A 1 208 ? 30.105 10.043 -35.587 1.00 54.69 208 MET A CA 1
ATOM 1729 C C . MET A 1 208 ? 30.568 9.740 -37.022 1.00 54.69 208 MET A C 1
ATOM 1731 O O . MET A 1 208 ? 31.107 8.659 -37.259 1.00 54.69 208 MET A O 1
ATOM 1735 N N . PRO A 1 209 ? 30.401 10.656 -37.996 1.00 51.19 209 PRO A N 1
ATOM 1736 C CA . PRO A 1 209 ? 30.879 10.426 -39.352 1.00 51.19 209 PRO A CA 1
ATOM 1737 C C . PRO A 1 209 ? 32.398 10.249 -39.353 1.00 51.19 209 PRO A C 1
ATOM 1739 O O . PRO A 1 209 ? 33.128 11.059 -38.778 1.00 51.19 209 PRO A O 1
ATOM 1742 N N . THR A 1 210 ? 32.879 9.226 -40.054 1.00 50.47 210 THR A N 1
ATOM 1743 C CA . THR A 1 210 ? 34.291 8.960 -40.353 1.00 50.47 210 THR A CA 1
ATOM 1744 C C . THR A 1 210 ? 34.885 10.077 -41.230 1.00 50.47 210 THR A C 1
ATOM 1746 O O . THR A 1 210 ? 35.162 9.872 -42.405 1.00 50.47 210 THR A O 1
ATOM 1749 N N . GLN A 1 211 ? 35.050 11.297 -40.710 1.00 44.78 211 GLN A N 1
ATOM 1750 C CA . GLN A 1 211 ? 35.624 12.430 -41.458 1.00 44.78 211 GLN A CA 1
ATOM 1751 C C . GLN A 1 211 ? 37.086 12.746 -41.113 1.00 44.78 211 GLN A C 1
ATOM 1753 O O . GLN A 1 211 ? 37.674 13.631 -41.728 1.00 44.78 211 GLN A O 1
ATOM 1758 N N . PHE A 1 212 ? 37.726 11.985 -40.218 1.00 47.16 212 PHE A N 1
ATOM 1759 C CA . PHE A 1 212 ? 39.122 12.224 -39.816 1.00 47.16 212 PHE A CA 1
ATOM 1760 C C . PHE A 1 212 ? 40.070 11.035 -40.024 1.00 47.16 212 PHE A C 1
ATOM 1762 O O . PHE A 1 212 ? 41.012 10.846 -39.263 1.00 47.16 212 PHE A O 1
ATOM 1769 N N . GLN A 1 213 ? 39.886 10.261 -41.092 1.00 43.72 213 GLN A N 1
ATOM 1770 C CA . GLN A 1 213 ? 40.936 9.367 -41.595 1.00 43.72 213 GLN A CA 1
ATOM 1771 C C . GLN A 1 213 ? 41.281 9.740 -43.038 1.00 43.72 213 GLN A C 1
ATOM 1773 O O . GLN A 1 213 ? 40.815 9.125 -43.991 1.00 43.72 213 GLN A O 1
ATOM 1778 N N . ARG A 1 214 ? 42.114 10.777 -43.210 1.00 35.72 214 ARG A N 1
ATOM 1779 C CA . ARG A 1 214 ? 42.920 10.903 -44.433 1.00 35.72 214 ARG A CA 1
ATOM 1780 C C . ARG A 1 214 ? 44.162 10.015 -44.270 1.00 35.72 214 ARG A C 1
ATOM 1782 O O . ARG A 1 214 ? 44.843 10.157 -43.255 1.00 35.72 214 ARG A O 1
ATOM 1789 N N . PRO A 1 215 ? 44.489 9.133 -45.228 1.00 42.94 215 PRO A N 1
ATOM 1790 C CA . PRO A 1 215 ? 45.759 8.423 -45.208 1.00 42.94 215 PRO A CA 1
ATOM 1791 C C . PRO A 1 215 ? 46.904 9.404 -45.494 1.00 42.94 215 PRO A C 1
ATOM 1793 O O . PRO A 1 215 ? 46.848 10.169 -46.457 1.00 42.94 215 PRO A O 1
ATOM 1796 N N . ILE A 1 216 ? 47.948 9.379 -44.663 1.00 45.44 216 ILE A N 1
ATOM 1797 C CA . ILE A 1 216 ? 49.226 10.036 -44.957 1.00 45.44 216 ILE A CA 1
ATOM 1798 C C . ILE A 1 216 ? 49.900 9.204 -46.052 1.00 45.44 216 ILE A C 1
ATOM 1800 O O . ILE A 1 216 ? 50.433 8.130 -45.781 1.00 45.44 216 ILE A O 1
ATOM 1804 N N . ILE A 1 217 ? 49.847 9.669 -47.299 1.00 46.50 217 ILE A N 1
ATOM 1805 C CA . ILE A 1 217 ? 50.657 9.101 -48.379 1.00 46.50 217 ILE A CA 1
ATOM 1806 C C . ILE A 1 217 ? 52.080 9.645 -48.202 1.00 46.50 217 ILE A C 1
ATOM 1808 O O . ILE A 1 217 ? 52.337 10.823 -48.439 1.00 46.50 217 ILE A O 1
ATOM 1812 N N . LEU A 1 218 ? 53.002 8.791 -47.752 1.00 42.19 218 LEU A N 1
ATOM 1813 C CA . LEU A 1 218 ? 54.443 9.031 -47.842 1.00 42.19 218 LEU A CA 1
ATOM 1814 C C . LEU A 1 218 ? 54.861 8.862 -49.311 1.00 42.19 218 LEU A C 1
ATOM 1816 O O . LEU A 1 218 ? 55.038 7.737 -49.777 1.00 42.19 218 LEU A O 1
ATOM 1820 N N . GLU A 1 219 ? 55.018 9.959 -50.055 1.00 40.81 219 GLU A N 1
ATOM 1821 C CA . GLU A 1 219 ? 55.722 9.910 -51.342 1.00 40.81 219 GLU A CA 1
ATOM 1822 C C . GLU A 1 219 ? 57.218 9.668 -51.100 1.00 40.81 219 GLU A C 1
ATOM 1824 O O . GLU A 1 219 ? 57.986 10.580 -50.789 1.00 40.81 219 GLU A O 1
ATOM 1829 N N . VAL A 1 220 ? 57.647 8.420 -51.274 1.00 43.50 220 VAL A N 1
ATOM 1830 C CA . VAL A 1 220 ? 59.057 8.068 -51.453 1.00 43.50 220 VAL A CA 1
ATOM 1831 C C . VAL A 1 220 ? 59.420 8.350 -52.912 1.00 43.50 220 VAL A C 1
ATOM 1833 O O . VAL A 1 220 ? 59.104 7.563 -53.804 1.00 43.50 220 VAL A O 1
ATOM 1836 N N . LYS A 1 221 ? 60.091 9.475 -53.184 1.00 43.53 221 LYS A N 1
ATOM 1837 C CA . LYS A 1 221 ? 60.700 9.722 -54.500 1.00 43.53 221 LYS A CA 1
ATOM 1838 C C . LYS A 1 221 ? 61.982 8.901 -54.632 1.00 43.53 221 LYS A C 1
ATOM 1840 O O . LYS A 1 221 ? 63.032 9.292 -54.135 1.00 43.53 221 LYS A O 1
ATOM 1845 N N . ILE A 1 222 ? 61.887 7.766 -55.320 1.00 42.44 222 ILE A N 1
ATOM 1846 C CA . ILE A 1 222 ? 63.040 7.015 -55.824 1.00 42.44 222 ILE A CA 1
ATOM 1847 C C . ILE A 1 222 ? 63.370 7.570 -57.214 1.00 42.44 222 ILE A C 1
ATOM 1849 O O . ILE A 1 222 ? 62.675 7.271 -58.181 1.00 42.44 222 ILE A O 1
ATOM 1853 N N . THR A 1 223 ? 64.424 8.375 -57.339 1.00 38.72 223 THR A N 1
ATOM 1854 C CA . THR A 1 223 ? 65.025 8.703 -58.640 1.00 38.72 223 THR A CA 1
ATOM 1855 C C . THR A 1 223 ? 66.175 7.744 -58.914 1.00 38.72 223 THR A C 1
ATOM 1857 O O . THR A 1 223 ? 67.262 7.851 -58.354 1.00 38.72 223 THR A O 1
ATOM 1860 N N . THR A 1 224 ? 65.913 6.764 -59.777 1.00 38.81 224 THR A N 1
ATOM 1861 C CA . THR A 1 224 ? 66.906 5.803 -60.256 1.00 38.81 224 THR A CA 1
ATOM 1862 C C . THR A 1 224 ? 67.796 6.436 -61.324 1.00 38.81 224 THR A C 1
ATOM 1864 O O . THR A 1 224 ? 67.329 7.024 -62.296 1.00 38.81 224 THR A O 1
ATOM 1867 N N . THR A 1 225 ? 69.098 6.275 -61.132 1.00 42.09 225 THR A N 1
ATOM 1868 C CA . THR A 1 225 ? 70.210 6.649 -62.008 1.00 42.09 225 THR A CA 1
ATOM 1869 C C . THR A 1 225 ? 70.206 5.853 -63.323 1.00 42.09 225 THR A C 1
ATOM 1871 O O . THR A 1 225 ? 70.084 4.632 -63.301 1.00 42.09 225 THR A O 1
ATOM 1874 N N . LYS A 1 226 ? 70.425 6.522 -64.462 1.00 45.38 226 LYS A N 1
ATOM 1875 C CA . LYS A 1 226 ? 70.933 5.983 -65.748 1.00 45.38 226 LYS A CA 1
ATOM 1876 C C . LYS A 1 226 ? 71.405 7.194 -66.568 1.00 45.38 226 LYS A C 1
ATOM 1878 O O . LYS A 1 226 ? 70.688 8.179 -66.598 1.00 45.38 226 LYS A O 1
ATOM 1883 N N . ARG A 1 227 ? 72.513 7.235 -67.3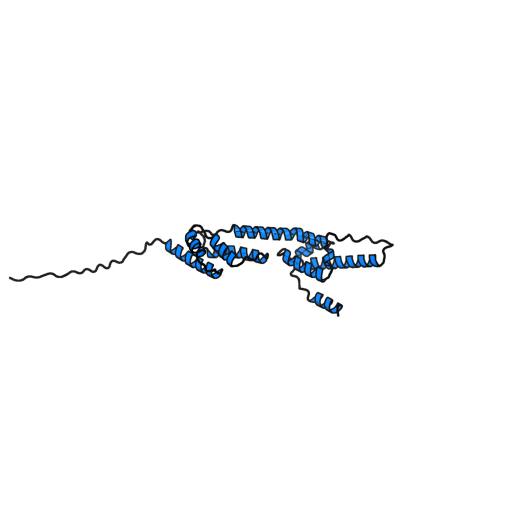04 1.00 41.75 227 ARG A N 1
ATOM 1884 C CA . ARG A 1 227 ? 73.699 6.397 -67.540 1.00 41.75 227 ARG A CA 1
ATOM 1885 C C . ARG A 1 227 ? 74.582 7.288 -68.449 1.00 41.75 227 ARG A C 1
ATOM 1887 O O . ARG A 1 227 ? 74.043 7.899 -69.365 1.00 41.75 227 ARG A O 1
ATOM 1894 N N . ILE A 1 228 ? 75.883 7.389 -68.181 1.00 48.09 228 ILE A N 1
ATOM 1895 C CA . ILE A 1 228 ? 76.878 8.078 -69.036 1.00 48.09 228 ILE A CA 1
ATOM 1896 C C . ILE A 1 228 ? 77.134 7.233 -70.305 1.00 48.09 228 ILE A C 1
ATOM 1898 O O . ILE A 1 228 ? 77.035 6.005 -70.226 1.00 48.09 228 ILE A O 1
ATOM 1902 N N . PRO A 1 229 ? 77.415 7.859 -71.461 1.00 52.28 229 PRO A N 1
ATOM 1903 C CA . PRO A 1 229 ? 78.668 7.572 -72.190 1.00 52.28 229 PRO A CA 1
ATOM 1904 C C . PRO A 1 229 ? 79.334 8.879 -72.688 1.00 52.28 229 PRO A C 1
ATOM 1906 O O . PRO A 1 229 ? 78.655 9.777 -73.169 1.00 52.28 229 PRO A O 1
ATOM 1909 N N . GLU A 1 230 ? 80.578 9.157 -72.294 1.00 45.72 230 GLU A N 1
ATOM 1910 C CA . GLU A 1 230 ? 81.857 8.894 -72.996 1.00 45.72 230 GLU A CA 1
ATOM 1911 C C . GLU A 1 230 ? 82.209 9.883 -74.132 1.00 45.72 230 GLU A C 1
ATOM 1913 O O . GLU A 1 230 ? 81.580 9.894 -75.181 1.00 45.72 230 GLU A O 1
ATOM 1918 N N . ILE A 1 231 ? 83.242 10.695 -73.843 1.00 45.25 231 ILE A N 1
ATOM 1919 C CA . ILE A 1 231 ? 84.467 10.994 -74.620 1.00 45.25 231 ILE A CA 1
ATOM 1920 C C . ILE A 1 231 ? 84.314 11.316 -76.122 1.00 45.25 231 ILE A C 1
ATOM 1922 O O . ILE A 1 231 ? 83.987 10.432 -76.906 1.00 45.25 231 ILE A O 1
ATOM 1926 N N . ILE A 1 232 ? 84.680 12.548 -76.519 1.00 49.44 232 ILE A N 1
ATOM 1927 C CA . ILE A 1 232 ? 85.925 12.952 -77.232 1.00 49.44 232 ILE A CA 1
ATOM 1928 C C . ILE A 1 232 ? 86.185 14.426 -76.894 1.00 49.44 232 ILE A C 1
ATOM 1930 O O . ILE A 1 232 ? 85.207 15.208 -76.907 1.00 49.44 232 ILE A O 1
#